Protein AF-A0A9D2S4L8-F1 (afdb_monomer)

pLDDT: mean 84.95, std 12.61, range [41.34, 97.81]

Foldseek 3Di:
DPPVVVVVVVVVVVVVVVVVVVVVVVVVVVVVVVVCVVVVVVVVVVVVVVVLVVVCVVPPCPVVVVVVVVVVVVVVVVVVVVCVVVLVVVVVVCVVVVHDDQPPFPKDKWFFPDADPLGKTKTQAQDFDDWQFWKAAPVQFTQATFRGADPDPRITIGDGWADDVHWFWKDWPNWIFTWHDDPNFIKTWPTAPPPVGAFQTFMAGPSRGTQATFNGDWDQDPVSGITMTTGDPGGDHDRIMITGDD

Organism: NCBI:txid2838605

Solvent-accessible surface area (backbone atoms only — not comparable to full-atom values): 13227 Å² total; per-residue (Å²): 134,73,70,70,60,57,66,54,56,58,56,54,54,55,53,52,53,52,51,50,50,52,51,50,52,53,51,51,50,52,50,52,54,56,69,44,45,63,58,52,50,49,51,50,53,50,49,54,50,50,51,46,53,51,44,28,72,76,37,81,59,48,51,62,54,50,52,52,52,50,53,50,53,50,52,50,51,51,52,51,59,65,46,48,57,58,50,53,49,52,52,50,51,27,61,74,71,71,44,80,78,76,83,79,74,47,69,37,82,22,42,53,75,45,75,48,95,90,61,31,36,31,28,44,31,99,63,90,69,58,64,66,41,58,32,23,14,85,88,57,24,34,35,26,25,27,69,36,78,34,99,49,93,56,27,28,28,32,25,37,56,23,63,71,81,37,76,38,60,26,38,41,91,90,40,60,27,30,32,35,51,55,94,95,38,46,26,43,29,68,23,61,62,88,69,81,58,50,51,66,39,57,28,20,35,82,90,62,44,41,44,24,22,28,63,41,51,60,40,70,43,96,82,60,72,30,17,31,28,49,47,35,83,52,44,71,69,59,71,38,31,30,32,71,50,133

Mean predicted aligned error: 13.01 Å

Nearest PDB structures (foldseek):
  5il9-assembly1_A  TM=3.075E-01  e=1.429E-01  Arabidopsis thaliana
  2rfk-assembly1_C  TM=7.736E-01  e=8.676E+00  Pyrococcus furiosus
  2v3m-assembly1_A  TM=6.108E-01  e=8.676E+00  Saccharomyces cerevisiae

Sequence (246 aa):
MRESLVLWRGRRRRRRRLAAGLAGVLLAGLLALRWLGPLRAAAGALGAKADRALADALRPGYTARLDALQDELFALRRTLASQAGLAAENTALRSLLGSEPRPAGRWQPAAVAARALDGRLTLAAPQDLPVGAAVLDAEGRWFGAVAGPGPAGHTIVADPAGQGAGAVPALAGGQNGVLVWHGGRLWLAGLPRHNNLAAGTLVTTADGLWAGTLAEAPMPDETGLNERAPLTDTAAPGTFCFVPAG

Secondary structure (DSSP, 8-state):
--SHHHHHHHHHHHHHHHHHHHHHHHHHHHHHHHHHHHHHHHHHHHHHHHHHHHHHHHSTTHHHHHHHHHHHHHHHHHHHHHHHHHHHHHHHHHHHTTPPPP----EEEEEEEEE-TTS-EEEE-SS-PPTT-EEE-TTSBEEEEEEEE-SSTTEEEEEETTTTS--EEEEETTEEEEEEEETTEEEEEEEPTT--PPTT-EEEETT--EEEEESS--EE-TTSSSEEEEEES-----SEEEEE--

Structure (mmCIF, N/CA/C/O backbone):
data_AF-A0A9D2S4L8-F1
#
_entry.id   AF-A0A9D2S4L8-F1
#
loop_
_atom_site.group_PDB
_atom_site.id
_atom_site.type_symbol
_atom_site.label_atom_id
_atom_site.label_alt_id
_atom_site.label_comp_id
_atom_site.label_asym_id
_atom_site.label_entity_id
_atom_site.label_seq_id
_atom_site.pdbx_PDB_ins_code
_atom_site.Cartn_x
_atom_site.Cartn_y
_atom_site.Cartn_z
_atom_site.occupancy
_atom_site.B_iso_or_equiv
_atom_site.auth_seq_id
_atom_site.auth_comp_id
_atom_site.auth_asym_id
_atom_site.auth_atom_id
_atom_site.pdbx_PDB_model_num
ATOM 1 N N . MET A 1 1 ? -38.348 -39.530 75.036 1.00 47.66 1 MET A N 1
ATOM 2 C CA . M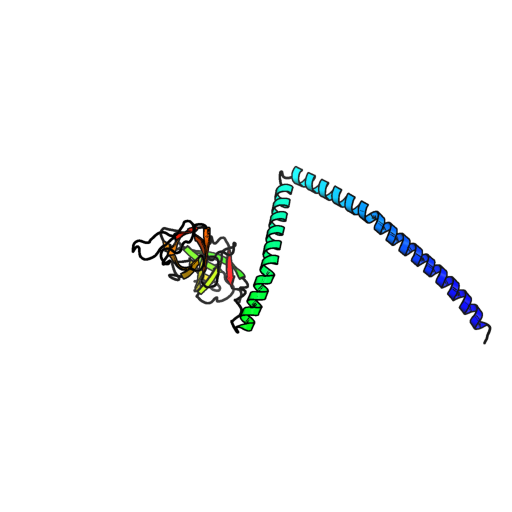ET A 1 1 ? -37.448 -39.011 73.969 1.00 47.66 1 MET A CA 1
ATOM 3 C C . MET A 1 1 ? -37.193 -39.978 72.793 1.00 47.66 1 MET A C 1
ATOM 5 O O . MET A 1 1 ? -36.423 -39.631 71.908 1.00 47.66 1 MET A O 1
ATOM 9 N N . ARG A 1 2 ? -37.816 -41.174 72.736 1.00 45.81 2 ARG A N 1
ATOM 10 C CA . ARG A 1 2 ? -37.612 -42.162 71.649 1.00 45.81 2 ARG A CA 1
ATOM 11 C C . ARG A 1 2 ? -38.711 -42.169 70.570 1.00 45.81 2 ARG A C 1
ATOM 13 O O . ARG A 1 2 ? -38.445 -42.603 69.454 1.00 45.81 2 ARG A O 1
ATOM 20 N N . GLU A 1 3 ? -39.895 -41.622 70.845 1.00 44.41 3 GLU A N 1
ATOM 21 C CA . GLU A 1 3 ? -41.021 -41.598 69.889 1.00 44.41 3 GLU A CA 1
ATOM 22 C C . GLU A 1 3 ? -40.926 -40.478 68.836 1.00 44.41 3 GLU A C 1
ATOM 24 O O . GLU A 1 3 ? -41.404 -40.630 67.712 1.00 44.41 3 GLU A O 1
ATOM 29 N N . SER A 1 4 ? -40.205 -39.389 69.124 1.00 45.59 4 SER A N 1
ATOM 30 C CA . SER A 1 4 ? -40.003 -38.274 68.183 1.00 45.59 4 SER A CA 1
ATOM 31 C C . SER A 1 4 ? -39.069 -38.606 67.004 1.00 45.59 4 SER A C 1
ATOM 33 O O . SER A 1 4 ? -39.109 -37.937 65.971 1.00 45.59 4 SER A O 1
ATOM 35 N N . LEU A 1 5 ? -38.263 -39.672 67.102 1.00 49.34 5 LEU A N 1
ATOM 36 C CA . LEU A 1 5 ? -37.329 -40.107 66.050 1.00 49.34 5 LEU A CA 1
ATOM 37 C C . LEU A 1 5 ? -37.984 -40.980 64.963 1.00 49.34 5 LEU A C 1
ATOM 39 O O . LEU A 1 5 ? -37.461 -41.073 63.847 1.00 49.34 5 LEU A O 1
ATOM 43 N N . VAL A 1 6 ? -39.138 -41.592 65.249 1.00 49.62 6 VAL A N 1
ATOM 44 C CA . VAL A 1 6 ? -39.839 -42.490 64.311 1.00 49.62 6 VAL A CA 1
ATOM 45 C C . VAL A 1 6 ? -40.634 -41.689 63.270 1.00 49.62 6 VAL A C 1
ATOM 47 O O . VAL A 1 6 ? -40.566 -41.986 62.074 1.00 49.62 6 VAL A O 1
ATOM 50 N N . LEU A 1 7 ? -41.269 -40.585 63.681 1.00 46.16 7 LEU A N 1
ATOM 51 C CA . LEU A 1 7 ? -41.991 -39.672 62.781 1.00 46.16 7 LEU A CA 1
ATOM 52 C C . LEU A 1 7 ? -41.058 -38.934 61.799 1.00 46.16 7 LEU A C 1
ATOM 54 O O . L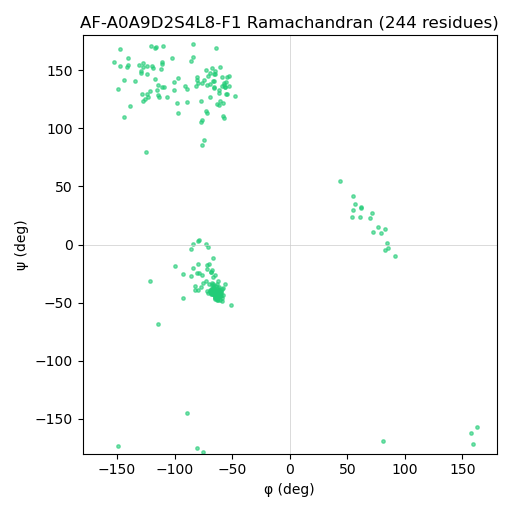EU A 1 7 ? -41.445 -38.625 60.667 1.00 46.16 7 LEU A O 1
ATOM 58 N N . TRP A 1 8 ? -39.796 -38.711 62.182 1.00 41.34 8 TRP A N 1
ATOM 59 C CA . TRP A 1 8 ? -38.808 -38.029 61.339 1.00 41.34 8 TRP A CA 1
ATOM 60 C C . TRP A 1 8 ? -38.279 -38.914 60.192 1.00 41.34 8 TRP A C 1
ATOM 62 O O . TRP A 1 8 ? -38.033 -38.433 59.079 1.00 41.34 8 TRP A O 1
ATOM 72 N N . ARG A 1 9 ? -38.168 -40.235 60.410 1.00 47.59 9 ARG A N 1
ATOM 73 C CA . ARG A 1 9 ? -37.671 -41.196 59.402 1.00 47.59 9 ARG A CA 1
ATOM 74 C C . ARG A 1 9 ? -38.677 -41.464 58.271 1.00 47.59 9 ARG A C 1
ATOM 76 O O . ARG A 1 9 ? -38.256 -41.639 57.124 1.00 47.59 9 ARG A O 1
ATOM 83 N N . GLY A 1 10 ? -39.985 -41.410 58.547 1.00 48.28 10 GLY A N 1
ATOM 84 C CA . GLY A 1 10 ? -41.045 -41.579 57.537 1.00 48.28 10 GLY A CA 1
ATOM 85 C C . GLY A 1 10 ? -41.119 -40.431 56.517 1.00 48.28 10 GLY A C 1
ATOM 86 O O . GLY A 1 10 ? -41.212 -40.667 55.308 1.00 48.28 10 GLY A O 1
ATOM 87 N N . ARG A 1 11 ? -40.975 -39.177 56.976 1.00 51.44 11 ARG A N 1
ATOM 88 C CA . ARG A 1 11 ? -40.978 -37.976 56.110 1.00 51.44 11 ARG A CA 1
ATOM 89 C C . ARG A 1 11 ? -39.761 -37.909 55.176 1.00 51.44 11 ARG A C 1
ATOM 91 O O . ARG A 1 11 ? -39.890 -37.471 54.032 1.00 51.44 11 ARG A O 1
ATOM 98 N N . ARG A 1 12 ? -38.594 -38.400 55.616 1.00 52.00 12 ARG A N 1
ATOM 99 C CA . ARG A 1 12 ? -37.343 -38.417 54.828 1.00 52.00 12 ARG A CA 1
ATOM 100 C C . ARG A 1 12 ? -37.410 -39.362 53.619 1.00 52.00 12 ARG A C 1
ATOM 102 O O . ARG A 1 12 ? -36.904 -39.020 52.553 1.00 52.00 12 ARG A O 1
ATOM 109 N N . ARG A 1 13 ? -38.067 -40.525 53.751 1.00 53.81 13 ARG A N 1
ATOM 110 C CA . ARG A 1 13 ? -38.239 -41.492 52.646 1.00 53.81 13 ARG A CA 1
ATOM 111 C C . ARG A 1 13 ? -39.230 -41.008 51.582 1.00 53.81 13 ARG A C 1
ATOM 113 O O . ARG A 1 13 ? -38.942 -41.157 50.398 1.00 53.81 13 ARG A O 1
ATOM 120 N N . ARG A 1 14 ? -40.346 -40.373 51.974 1.00 56.91 14 ARG A N 1
ATOM 121 C CA . ARG A 1 14 ? -41.299 -39.768 51.017 1.00 56.91 14 ARG A CA 1
ATOM 122 C C . ARG A 1 14 ? -40.680 -38.608 50.230 1.00 56.91 14 ARG A C 1
ATOM 124 O O . ARG A 1 14 ? -40.818 -38.578 49.013 1.00 56.91 14 ARG A O 1
ATOM 131 N N . ARG A 1 15 ? -39.924 -37.714 50.886 1.00 60.16 15 ARG A N 1
ATOM 132 C CA . ARG A 1 15 ? -39.214 -36.612 50.202 1.00 60.16 15 ARG A CA 1
ATOM 133 C C . ARG A 1 15 ? -38.166 -37.105 49.195 1.00 60.16 15 ARG A C 1
ATOM 135 O O . ARG A 1 15 ? -38.078 -36.547 48.110 1.00 60.16 15 ARG A O 1
ATOM 142 N N . ARG A 1 16 ? -37.425 -38.179 49.504 1.00 62.38 16 ARG A N 1
ATOM 143 C CA . ARG A 1 16 ? -36.462 -38.787 48.562 1.00 62.38 16 ARG A CA 1
ATOM 144 C C . ARG A 1 16 ? -37.134 -39.405 47.331 1.00 62.38 16 ARG A C 1
ATOM 146 O O . ARG A 1 16 ? -36.594 -39.281 46.241 1.00 62.38 16 ARG A O 1
ATOM 153 N N . ARG A 1 17 ? -38.312 -40.026 47.482 1.00 66.06 17 ARG A N 1
ATOM 154 C CA . ARG A 1 17 ? -39.075 -40.582 46.347 1.00 66.06 17 ARG A CA 1
ATOM 155 C C . ARG A 1 17 ? -39.653 -39.493 45.436 1.00 66.06 17 ARG A C 1
ATOM 157 O O . ARG A 1 17 ? -39.591 -39.642 44.224 1.00 66.06 17 ARG A O 1
ATOM 164 N N . LEU A 1 18 ? -40.141 -38.387 46.002 1.00 70.44 18 LEU A N 1
ATOM 165 C CA . LEU A 1 18 ? -40.615 -37.235 45.221 1.00 70.44 18 LEU A CA 1
ATOM 166 C C . LEU A 1 18 ? -39.468 -36.510 44.498 1.00 70.44 18 LEU A C 1
ATOM 168 O O . LEU A 1 18 ? -39.612 -36.163 43.332 1.00 70.44 18 LEU A O 1
ATOM 172 N N . ALA A 1 19 ? -38.312 -36.347 45.152 1.00 71.81 19 ALA A N 1
ATOM 173 C CA . ALA A 1 19 ? -37.118 -35.777 44.525 1.00 71.81 19 ALA A CA 1
ATOM 174 C C . ALA A 1 19 ? -36.570 -36.667 43.393 1.00 71.81 19 ALA A C 1
ATOM 176 O O . ALA A 1 19 ? -36.194 -36.152 42.347 1.00 71.81 19 ALA A O 1
ATOM 177 N N . ALA A 1 20 ? -36.579 -37.994 43.568 1.00 74.38 20 ALA A N 1
ATOM 178 C CA . ALA A 1 20 ? -36.201 -38.936 42.515 1.00 74.38 20 ALA A CA 1
ATOM 179 C C . ALA A 1 20 ? -37.188 -38.918 41.332 1.00 74.38 20 ALA A C 1
ATOM 181 O O . ALA A 1 20 ? -36.759 -38.986 40.185 1.00 74.38 20 ALA A O 1
ATOM 182 N N . GLY A 1 21 ? -38.492 -38.766 41.598 1.00 77.44 21 GLY A N 1
ATOM 183 C CA . GLY A 1 21 ? -39.507 -38.590 40.555 1.00 77.44 21 GLY A CA 1
ATOM 184 C C . GLY A 1 21 ? -39.305 -37.305 39.749 1.00 77.44 21 GLY A C 1
ATOM 185 O O . GLY A 1 21 ? -39.273 -37.351 38.524 1.00 77.44 21 GLY A O 1
ATOM 186 N N . LEU A 1 22 ? -39.078 -36.173 40.424 1.00 80.25 22 LEU A N 1
ATOM 187 C CA . LEU A 1 22 ? -38.766 -34.893 39.774 1.00 80.25 22 LEU A CA 1
ATOM 188 C C . LEU A 1 22 ? -37.464 -34.946 38.964 1.00 80.25 22 LEU A C 1
ATOM 190 O O . LEU A 1 22 ? -37.425 -34.443 37.844 1.00 80.25 22 LEU A O 1
ATOM 194 N N . ALA A 1 23 ? -36.419 -35.590 39.493 1.00 80.50 23 ALA A N 1
ATOM 195 C CA . ALA A 1 23 ? -35.162 -35.786 38.774 1.00 80.50 23 ALA A CA 1
ATOM 196 C C . ALA A 1 23 ? -35.346 -36.661 37.522 1.00 80.50 23 ALA A C 1
ATOM 198 O O . ALA A 1 23 ? -34.791 -36.344 36.473 1.00 80.50 23 ALA A O 1
ATOM 199 N N . GLY A 1 24 ? -36.164 -37.716 37.603 1.00 82.12 24 GLY A N 1
ATOM 200 C CA . GLY A 1 24 ? -36.505 -38.559 36.454 1.00 82.12 24 GLY A CA 1
ATOM 201 C C . GLY A 1 24 ? -37.270 -37.803 35.364 1.00 82.12 24 GLY A C 1
ATOM 202 O O . GLY A 1 24 ? -36.948 -37.941 34.188 1.00 82.12 24 GLY A O 1
ATOM 203 N N . VAL A 1 25 ? -38.226 -36.949 35.745 1.00 83.19 25 VAL A N 1
ATOM 204 C CA . VAL A 1 25 ? -38.982 -36.100 34.805 1.00 83.19 25 VAL A CA 1
ATOM 205 C C . VAL A 1 25 ? -38.081 -35.054 34.144 1.00 83.19 25 VAL A C 1
ATOM 207 O O . VAL A 1 25 ? -38.153 -34.867 32.932 1.00 83.19 25 VAL A O 1
ATOM 210 N N . LEU A 1 26 ? -37.189 -34.413 34.904 1.00 82.06 26 LEU A N 1
ATOM 211 C CA . LEU A 1 26 ? -36.198 -33.475 34.364 1.00 82.06 26 LEU A CA 1
ATOM 212 C C . LEU A 1 26 ? -35.232 -34.155 33.383 1.00 82.06 26 LEU A C 1
ATOM 214 O O . LEU A 1 26 ? -34.954 -33.605 32.319 1.00 82.06 26 LEU A O 1
ATOM 218 N N . LEU A 1 27 ? -34.754 -35.360 33.708 1.00 85.25 27 LEU A N 1
ATOM 219 C CA . LEU A 1 27 ? -33.865 -36.133 32.839 1.00 85.25 27 LEU A CA 1
ATOM 220 C C . LEU A 1 27 ? -34.575 -36.565 31.545 1.00 85.25 27 LEU A C 1
ATOM 222 O O . LEU A 1 27 ? -34.009 -36.441 30.460 1.00 85.25 27 LEU A O 1
ATOM 226 N N . ALA A 1 28 ? -35.828 -37.016 31.648 1.00 82.62 28 ALA A N 1
ATOM 227 C CA . ALA A 1 28 ? -36.657 -37.361 30.495 1.00 82.62 28 ALA A CA 1
ATOM 228 C C . ALA A 1 28 ? -36.953 -36.133 29.615 1.00 82.62 28 ALA A C 1
ATOM 230 O O . ALA A 1 28 ? -36.870 -36.224 28.392 1.00 82.62 28 ALA A O 1
ATOM 231 N N . GLY A 1 29 ? -37.215 -34.971 30.223 1.00 81.19 29 GLY A N 1
ATOM 232 C CA . GLY A 1 29 ? -37.391 -33.702 29.513 1.00 81.19 29 GLY A CA 1
ATOM 233 C C . GLY A 1 29 ? -36.125 -33.240 28.781 1.00 81.19 29 GLY A C 1
ATOM 234 O O . GLY A 1 29 ? -36.199 -32.829 27.625 1.00 81.19 29 GLY A O 1
ATOM 235 N N . LEU A 1 30 ? -34.951 -33.372 29.406 1.00 79.12 30 LEU A N 1
ATOM 236 C CA . LEU A 1 30 ? -33.651 -33.082 28.783 1.00 79.12 30 LEU A CA 1
ATOM 237 C C . LEU A 1 30 ? -33.346 -34.016 27.607 1.00 79.12 30 LEU A C 1
ATOM 239 O O . LEU A 1 30 ? -32.856 -33.565 26.570 1.00 79.12 30 LEU A O 1
ATOM 243 N N . LEU A 1 31 ? -33.665 -35.306 27.741 1.00 78.88 31 LEU A N 1
ATOM 244 C CA . LEU A 1 31 ? -33.539 -36.267 26.647 1.00 78.88 31 LEU A CA 1
ATOM 245 C C . LEU A 1 31 ? -34.502 -35.916 25.508 1.00 78.88 31 LEU A C 1
ATOM 247 O O . LEU A 1 31 ? -34.066 -35.844 24.365 1.00 78.88 31 LEU A O 1
ATOM 251 N N . ALA A 1 32 ? -35.767 -35.604 25.793 1.00 76.19 32 ALA A N 1
ATOM 252 C CA . ALA A 1 32 ? -36.726 -35.176 24.774 1.00 76.19 32 ALA A CA 1
ATOM 253 C C . ALA A 1 32 ? -36.257 -33.916 24.017 1.00 76.19 32 ALA A C 1
ATOM 255 O O . ALA A 1 32 ? -36.295 -33.890 22.786 1.00 76.19 32 ALA A O 1
ATOM 256 N N . LEU A 1 33 ? -35.719 -32.910 24.721 1.00 74.25 33 LEU A N 1
ATOM 257 C CA . LEU A 1 33 ? -35.119 -31.721 24.096 1.00 74.25 33 LEU A CA 1
ATOM 258 C C . LEU A 1 33 ? -33.916 -32.066 23.201 1.00 74.25 33 LEU A C 1
ATOM 260 O O . LEU A 1 33 ? -33.745 -31.452 22.148 1.00 74.25 33 LEU A O 1
ATOM 264 N N . ARG A 1 34 ? -33.104 -33.060 23.585 1.00 75.06 34 ARG A N 1
ATOM 265 C CA . ARG A 1 34 ? -31.986 -33.566 22.772 1.00 75.06 34 ARG A CA 1
ATOM 266 C C . ARG A 1 34 ? -32.480 -34.199 21.467 1.00 75.06 34 ARG A C 1
ATOM 268 O O . ARG A 1 34 ? -31.913 -33.915 20.415 1.00 75.06 34 ARG A O 1
ATOM 275 N N . TRP A 1 35 ? -33.537 -35.011 21.523 1.00 73.44 35 TRP A N 1
ATOM 276 C CA . TRP A 1 35 ? -34.133 -35.667 20.348 1.00 73.44 35 TRP A CA 1
ATOM 277 C C . TRP A 1 35 ? -34.830 -34.682 19.395 1.00 73.44 35 TRP A C 1
ATOM 279 O O . TRP A 1 35 ? -34.911 -34.939 18.197 1.00 73.44 35 TRP A O 1
ATOM 289 N N . LEU A 1 36 ? -35.259 -33.519 19.895 1.00 74.94 36 LEU A N 1
ATOM 290 C CA . LEU A 1 36 ? -35.789 -32.412 19.088 1.00 74.94 36 LEU A CA 1
ATOM 291 C C . LEU A 1 36 ? -34.698 -31.561 18.410 1.00 74.94 36 LEU A C 1
ATOM 293 O O . LEU A 1 36 ? -34.998 -30.829 17.468 1.00 74.94 36 LEU A O 1
ATOM 297 N N . GLY A 1 37 ? -33.439 -31.652 18.849 1.00 73.88 37 GLY A N 1
ATOM 298 C CA . GLY A 1 37 ? -32.290 -30.960 18.250 1.00 73.88 37 GLY A CA 1
ATOM 299 C C . GLY A 1 37 ? -32.142 -31.144 16.729 1.00 73.88 37 GLY A C 1
ATOM 300 O O . GLY A 1 37 ? -32.083 -30.135 16.024 1.00 73.88 37 GLY A O 1
ATOM 301 N N . PRO A 1 38 ? -32.133 -32.380 16.188 1.00 76.25 38 PRO A N 1
ATOM 302 C CA . PRO A 1 38 ? -32.034 -32.604 14.743 1.00 76.25 38 PRO A CA 1
ATOM 303 C C . PRO A 1 38 ? -33.235 -32.051 13.964 1.00 76.25 38 PRO A C 1
ATOM 305 O O . PRO A 1 38 ? -33.051 -31.501 12.884 1.00 76.25 38 PRO A O 1
ATOM 308 N N . LEU A 1 39 ? -34.451 -32.118 14.520 1.00 72.81 39 LEU A N 1
ATOM 309 C CA . LEU A 1 39 ? -35.648 -31.542 13.893 1.00 72.81 39 LEU A CA 1
ATOM 310 C C . LEU A 1 39 ? -35.599 -30.010 13.868 1.00 72.81 39 LEU A C 1
ATOM 312 O O . LEU A 1 39 ? -35.947 -29.401 12.860 1.00 72.81 39 LEU A O 1
ATOM 316 N N . ARG A 1 40 ? -35.108 -29.377 14.940 1.00 70.62 40 ARG A N 1
ATOM 317 C CA . ARG A 1 40 ? -34.875 -27.924 14.976 1.00 70.62 40 ARG A CA 1
ATOM 318 C C . ARG A 1 40 ? -33.790 -27.496 13.991 1.00 70.62 40 ARG A C 1
ATOM 320 O O . ARG A 1 40 ? -33.949 -26.470 13.339 1.00 70.62 40 ARG A O 1
ATOM 327 N N . ALA A 1 41 ? -32.722 -28.281 13.851 1.00 74.19 41 ALA A N 1
ATOM 328 C CA . ALA A 1 41 ? -31.671 -28.023 12.870 1.00 74.19 41 ALA A CA 1
ATOM 329 C C . ALA A 1 41 ? -32.188 -28.175 11.430 1.00 74.19 41 ALA A C 1
ATOM 331 O O . ALA A 1 41 ? -31.916 -27.321 10.591 1.00 74.19 41 ALA A O 1
ATOM 332 N N . ALA A 1 42 ? -32.989 -29.208 11.154 1.00 74.50 42 ALA A N 1
ATOM 333 C CA . ALA A 1 42 ? -33.619 -29.411 9.852 1.00 74.50 42 ALA A CA 1
ATOM 334 C C . ALA A 1 42 ? -34.621 -28.294 9.513 1.00 74.50 42 ALA A C 1
ATOM 336 O O . ALA A 1 42 ? -34.597 -27.770 8.403 1.00 74.50 42 ALA A O 1
ATOM 337 N N . ALA A 1 43 ? -35.449 -27.874 10.474 1.00 70.69 43 ALA A N 1
ATOM 338 C CA . ALA A 1 43 ? -36.359 -26.741 10.311 1.00 70.69 43 ALA A CA 1
ATOM 339 C C . ALA A 1 43 ? -35.597 -25.427 10.075 1.00 70.69 43 ALA A C 1
ATOM 341 O O . ALA A 1 43 ? -35.968 -24.656 9.195 1.00 70.69 43 ALA A O 1
ATOM 342 N N . GLY A 1 44 ? -34.493 -25.200 10.795 1.00 75.12 44 GLY A N 1
ATOM 343 C CA . GLY A 1 44 ? -33.604 -24.061 10.559 1.00 75.12 44 GLY A CA 1
ATOM 344 C C . GLY A 1 44 ? -32.945 -24.100 9.178 1.00 75.12 44 GLY A C 1
ATOM 345 O O . GLY A 1 44 ? -32.870 -23.078 8.505 1.00 75.12 44 GLY A O 1
ATOM 346 N N . ALA A 1 45 ? -32.533 -25.280 8.710 1.00 77.06 45 ALA A N 1
ATOM 347 C CA . ALA A 1 45 ? -31.971 -25.458 7.373 1.00 77.06 45 ALA A CA 1
ATOM 348 C C . ALA A 1 45 ? -33.011 -25.219 6.266 1.00 77.06 45 ALA A C 1
ATOM 350 O O . ALA A 1 45 ? -32.683 -24.640 5.233 1.00 77.06 45 ALA A O 1
ATOM 351 N N . LEU A 1 46 ? -34.263 -25.636 6.477 1.00 73.06 46 LEU A N 1
ATOM 352 C CA . LEU A 1 46 ? -35.376 -25.351 5.567 1.00 73.06 46 LEU A CA 1
ATOM 353 C C . LEU A 1 46 ? -35.738 -23.862 5.564 1.00 73.06 46 LEU A C 1
ATOM 355 O O . LEU A 1 46 ? -35.905 -23.295 4.489 1.00 73.06 46 LEU A O 1
ATOM 359 N N . GLY A 1 47 ? -35.777 -23.220 6.734 1.00 75.06 47 GLY A N 1
ATOM 360 C CA . GLY A 1 47 ? -35.973 -21.774 6.857 1.00 75.06 47 GLY A CA 1
ATOM 361 C C . GLY A 1 47 ? -34.884 -20.986 6.131 1.00 75.06 47 GLY A C 1
ATOM 362 O O . GLY A 1 47 ? -35.191 -20.129 5.314 1.00 75.06 47 GLY A O 1
ATOM 363 N N . ALA A 1 48 ? -33.617 -21.362 6.310 1.00 75.88 48 ALA A N 1
ATOM 364 C CA . ALA A 1 48 ? -32.499 -20.736 5.606 1.00 75.88 48 ALA A CA 1
ATOM 365 C C . ALA A 1 48 ? -32.563 -20.933 4.080 1.00 75.88 48 ALA A C 1
ATOM 367 O O . ALA A 1 48 ? -32.146 -20.060 3.323 1.00 75.88 48 ALA A O 1
ATOM 368 N N . LYS A 1 49 ? -33.072 -22.076 3.601 1.00 76.88 49 LYS A N 1
ATOM 369 C CA . LYS A 1 49 ? -33.307 -22.299 2.164 1.00 76.88 49 LYS A CA 1
ATOM 370 C C . LYS A 1 49 ? -34.449 -21.431 1.634 1.00 76.88 49 LYS A C 1
ATOM 372 O O . LYS A 1 49 ? -34.320 -20.893 0.540 1.00 76.88 49 LYS A O 1
ATOM 377 N N . ALA A 1 50 ? -35.530 -21.292 2.399 1.00 74.62 50 ALA A N 1
ATOM 378 C CA . ALA A 1 50 ? -36.659 -20.440 2.041 1.00 74.62 50 ALA A CA 1
ATOM 379 C C . ALA A 1 50 ? -36.252 -18.959 1.993 1.00 74.62 50 ALA A C 1
ATOM 381 O O . ALA A 1 50 ? -36.543 -18.293 1.005 1.00 74.62 50 ALA A O 1
ATOM 382 N N . ASP A 1 51 ? -35.501 -18.478 2.986 1.00 75.12 51 ASP A N 1
ATOM 383 C CA . ASP A 1 51 ? -34.960 -17.114 3.001 1.00 75.12 51 ASP A CA 1
ATOM 384 C C . ASP A 1 51 ? -34.032 -16.852 1.814 1.00 75.12 51 ASP A C 1
ATOM 386 O O . ASP A 1 51 ? -34.136 -15.810 1.176 1.00 75.12 51 ASP A O 1
ATOM 390 N N . ARG A 1 52 ? -33.156 -17.805 1.464 1.00 73.50 52 ARG A N 1
ATOM 391 C CA . ARG A 1 52 ? -32.294 -17.683 0.277 1.00 73.50 52 ARG A CA 1
ATOM 392 C C . ARG A 1 52 ? -33.101 -17.604 -1.017 1.00 73.50 52 ARG A C 1
ATOM 394 O O . ARG A 1 52 ? -32.845 -16.728 -1.835 1.00 73.50 52 ARG A O 1
ATOM 401 N N . ALA A 1 53 ? -34.094 -18.478 -1.181 1.00 75.69 53 ALA A N 1
ATOM 402 C CA . ALA A 1 53 ? -34.961 -18.470 -2.356 1.00 75.69 53 ALA A CA 1
ATOM 403 C C . ALA A 1 53 ? -35.770 -17.167 -2.464 1.00 75.69 53 ALA A C 1
ATOM 405 O O . ALA A 1 53 ? -35.905 -16.618 -3.554 1.00 75.69 53 ALA A O 1
ATOM 406 N N . LEU A 1 54 ? -36.266 -16.645 -1.336 1.00 76.25 54 LEU A N 1
ATOM 407 C CA . LEU A 1 54 ? -36.946 -15.351 -1.274 1.00 76.25 54 LEU A CA 1
ATOM 408 C C . LEU A 1 54 ? -35.994 -14.195 -1.596 1.00 76.25 54 LEU A C 1
ATOM 410 O O . LEU A 1 54 ? -36.359 -13.299 -2.351 1.00 76.25 54 LEU A O 1
ATOM 414 N N . ALA A 1 55 ? -34.770 -14.220 -1.074 1.00 77.19 55 ALA A N 1
ATOM 415 C CA . ALA A 1 55 ? -33.779 -13.184 -1.330 1.00 77.19 55 ALA A CA 1
ATOM 416 C C . ALA A 1 55 ? -33.356 -13.136 -2.808 1.00 77.19 55 ALA A C 1
ATOM 418 O O . ALA A 1 55 ? -33.289 -12.049 -3.380 1.00 77.19 55 ALA A O 1
ATOM 419 N N . ASP A 1 56 ? -33.152 -14.291 -3.448 1.00 79.38 56 ASP A N 1
ATOM 420 C CA . ASP A 1 56 ? -32.854 -14.358 -4.885 1.00 79.38 56 ASP A CA 1
ATOM 421 C C . ASP A 1 56 ? -34.051 -13.993 -5.762 1.00 79.38 56 ASP A C 1
ATOM 423 O O . ASP A 1 56 ? -33.873 -13.384 -6.818 1.00 79.38 56 ASP A O 1
ATOM 427 N N . ALA A 1 57 ? -35.269 -14.327 -5.324 1.00 76.75 57 ALA A N 1
ATOM 428 C CA . ALA A 1 57 ? -36.486 -13.914 -6.014 1.00 76.75 57 ALA A CA 1
ATOM 429 C C . ALA A 1 57 ? -36.683 -12.388 -5.964 1.00 76.75 57 ALA A C 1
ATOM 431 O O . ALA A 1 57 ? -37.156 -11.802 -6.935 1.00 76.75 57 ALA A O 1
ATOM 432 N N . LEU A 1 58 ?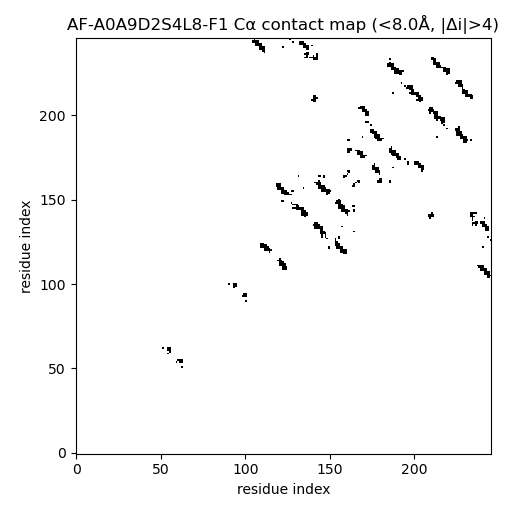 -36.309 -11.738 -4.855 1.00 83.19 58 LEU A N 1
ATOM 433 C CA . LEU A 1 58 ? -36.394 -10.281 -4.692 1.00 83.19 58 LEU A CA 1
ATOM 434 C C . LEU A 1 58 ? -35.267 -9.543 -5.422 1.00 83.19 58 LEU A C 1
ATOM 436 O O . LEU A 1 58 ? -35.483 -8.455 -5.957 1.00 83.19 58 LEU A O 1
ATOM 440 N N . ARG A 1 59 ? -34.059 -10.115 -5.437 1.00 81.31 59 ARG A N 1
ATOM 441 C CA . ARG A 1 59 ? -32.909 -9.570 -6.154 1.00 81.31 59 ARG A CA 1
ATOM 442 C C . ARG A 1 59 ? -32.064 -10.710 -6.732 1.00 81.31 59 ARG A C 1
ATOM 444 O O . ARG A 1 59 ? -31.355 -11.372 -5.973 1.00 81.31 59 ARG A O 1
ATOM 451 N N . PRO A 1 60 ? -32.057 -10.888 -8.064 1.00 81.88 60 PRO A N 1
ATOM 452 C CA . PRO A 1 60 ? -31.268 -11.932 -8.705 1.00 81.88 60 PRO A CA 1
ATOM 453 C C . PRO A 1 60 ? -29.790 -11.858 -8.301 1.00 81.88 60 PRO A C 1
ATOM 455 O O . PRO A 1 60 ? -29.171 -10.794 -8.383 1.00 81.88 60 PRO A O 1
ATOM 458 N N . GLY A 1 61 ? -29.225 -12.987 -7.865 1.00 82.75 61 GLY A N 1
ATOM 459 C CA . GLY A 1 61 ? -27.803 -13.119 -7.531 1.00 82.75 61 GLY A CA 1
ATOM 460 C C . GLY A 1 61 ? -27.394 -12.578 -6.156 1.00 82.75 61 GLY A C 1
ATOM 461 O O . GLY A 1 61 ? -26.197 -12.494 -5.873 1.00 82.75 61 GLY A O 1
ATOM 462 N N . TYR A 1 62 ? -28.347 -12.214 -5.292 1.00 83.62 62 TYR A N 1
ATOM 463 C CA . TYR A 1 62 ? -28.044 -11.757 -3.936 1.00 83.62 62 TYR A CA 1
ATOM 464 C C . TYR A 1 62 ? -27.369 -12.847 -3.096 1.00 83.62 62 TYR A C 1
ATOM 466 O O . TYR A 1 62 ? -26.368 -12.565 -2.434 1.00 83.62 62 TYR A O 1
ATOM 474 N N . THR A 1 63 ? -27.863 -14.088 -3.143 1.00 85.38 63 THR A N 1
ATOM 475 C CA . THR A 1 63 ? -27.267 -15.194 -2.376 1.00 85.38 63 THR A CA 1
ATOM 476 C C . THR A 1 63 ? -25.877 -15.538 -2.892 1.00 85.38 63 THR A C 1
ATOM 478 O O . THR A 1 63 ? -24.956 -15.660 -2.094 1.00 85.38 63 THR A O 1
ATOM 481 N N . ALA A 1 64 ? -25.684 -15.557 -4.214 1.00 87.19 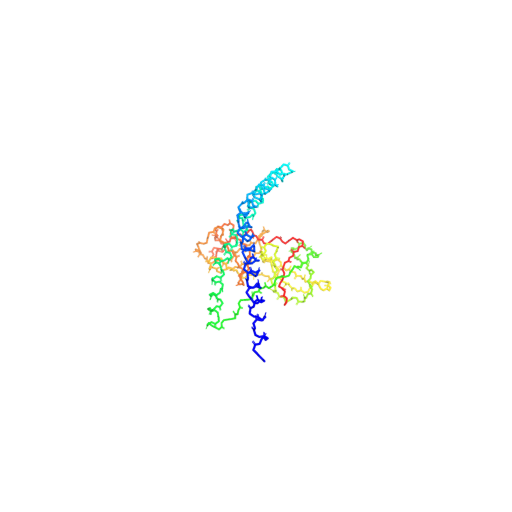64 ALA A N 1
ATOM 482 C CA . ALA A 1 64 ? -24.375 -15.773 -4.824 1.00 87.19 64 ALA A CA 1
ATOM 483 C C . ALA A 1 64 ? -23.360 -14.697 -4.403 1.00 87.19 64 ALA A C 1
ATOM 485 O O . ALA A 1 64 ? -22.202 -15.003 -4.121 1.00 87.19 64 ALA A O 1
ATOM 486 N N . ARG A 1 65 ? -23.787 -13.427 -4.315 1.00 86.62 65 ARG A N 1
ATOM 487 C CA . ARG A 1 65 ? -22.921 -12.348 -3.820 1.00 86.62 65 ARG A CA 1
ATOM 488 C C . ARG A 1 65 ? -22.615 -12.500 -2.331 1.00 86.62 65 ARG A C 1
ATOM 490 O O . ARG A 1 65 ? -21.493 -12.211 -1.923 1.00 86.62 65 ARG A O 1
ATOM 497 N N . LEU A 1 66 ? -23.594 -12.922 -1.531 1.00 89.50 66 LEU A N 1
ATOM 498 C CA . LEU A 1 66 ? -23.411 -13.154 -0.102 1.00 89.50 66 LEU A CA 1
ATOM 499 C C . LEU A 1 66 ? -22.434 -14.307 0.154 1.00 89.50 66 LEU A C 1
ATOM 501 O O . LEU A 1 66 ? -21.529 -14.146 0.968 1.00 89.50 66 LEU A O 1
ATOM 505 N N . ASP A 1 67 ? -22.582 -15.418 -0.567 1.00 91.19 67 ASP A N 1
ATOM 506 C CA . ASP A 1 67 ? -21.698 -16.580 -0.472 1.00 91.19 67 ASP A CA 1
ATOM 507 C C . ASP A 1 67 ? -20.262 -16.196 -0.879 1.00 91.19 67 ASP A C 1
ATOM 509 O O . ASP A 1 67 ? -19.324 -16.455 -0.131 1.00 91.19 67 ASP A O 1
ATOM 513 N N . ALA A 1 68 ? -20.085 -15.444 -1.975 1.00 92.38 68 ALA A N 1
ATOM 514 C CA . ALA A 1 68 ? -18.768 -14.952 -2.391 1.00 92.38 68 ALA A CA 1
ATOM 515 C C . ALA A 1 68 ? -18.092 -14.058 -1.331 1.00 92.38 68 ALA A C 1
ATOM 517 O O . ALA A 1 68 ? -16.901 -14.203 -1.062 1.00 92.38 68 ALA A O 1
ATOM 518 N N . LEU A 1 69 ? -18.844 -13.150 -0.696 1.00 93.38 69 LEU A N 1
ATOM 519 C CA . LEU A 1 69 ? -18.320 -12.313 0.391 1.00 93.38 69 LEU A CA 1
ATOM 520 C C . LEU A 1 69 ? -17.981 -13.138 1.641 1.00 93.38 69 LEU A C 1
ATOM 522 O O . LEU A 1 69 ? -17.030 -12.820 2.352 1.00 93.38 69 LEU A O 1
ATOM 526 N N . GLN A 1 70 ? -18.748 -14.191 1.933 1.00 93.94 70 GLN A N 1
ATOM 527 C CA . G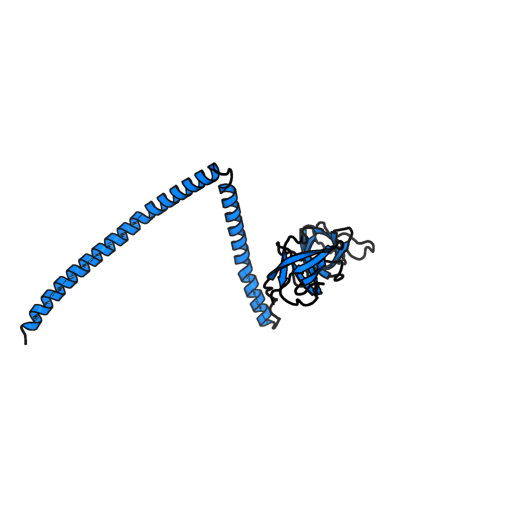LN A 1 70 ? -18.456 -15.099 3.043 1.00 93.94 70 GLN A CA 1
ATOM 528 C C . GLN A 1 70 ? -17.174 -15.897 2.794 1.00 93.94 70 GLN A C 1
ATOM 530 O O . GLN A 1 70 ? -16.345 -16.001 3.703 1.00 93.94 70 GLN A O 1
ATOM 535 N N . ASP A 1 71 ? -16.987 -16.398 1.574 1.00 94.94 71 ASP A N 1
ATOM 536 C CA . ASP A 1 71 ? -15.771 -17.096 1.159 1.00 94.94 71 ASP A CA 1
ATOM 537 C C . ASP A 1 71 ? -14.547 -16.176 1.249 1.00 94.94 71 ASP A C 1
ATOM 539 O O . ASP A 1 71 ? -13.518 -16.561 1.813 1.00 94.94 71 ASP A O 1
ATOM 543 N N . GLU A 1 72 ? -14.673 -14.931 0.786 1.00 95.19 72 GLU A N 1
ATOM 544 C CA . GLU A 1 72 ? -13.619 -13.918 0.879 1.00 95.19 72 GLU A CA 1
ATOM 545 C C . GLU A 1 72 ? -13.269 -13.588 2.339 1.00 95.19 72 GLU A C 1
ATOM 547 O O . GLU A 1 72 ? -12.100 -13.633 2.727 1.00 95.19 72 GLU A O 1
ATOM 552 N N . LEU A 1 73 ? -14.269 -13.349 3.196 1.00 94.44 73 LEU A N 1
ATOM 553 C CA . LEU A 1 73 ? -14.051 -13.112 4.628 1.00 94.44 73 LEU A CA 1
ATOM 554 C C . LEU A 1 73 ? -13.349 -14.289 5.304 1.00 94.44 73 LEU A C 1
ATOM 556 O O . LEU A 1 73 ? -12.516 -14.101 6.195 1.00 94.44 73 LEU A O 1
ATOM 560 N N . PHE A 1 74 ? -13.692 -15.510 4.911 1.00 96.12 74 PHE A N 1
ATOM 561 C CA . PHE A 1 74 ? -13.073 -16.701 5.459 1.00 96.12 74 PHE A CA 1
ATOM 562 C C . PHE A 1 74 ? -11.622 -16.861 4.993 1.00 96.12 74 PHE A C 1
ATOM 564 O O . PHE A 1 74 ? -10.750 -17.159 5.815 1.00 96.12 74 PHE A O 1
ATOM 571 N N . ALA A 1 75 ? -11.345 -16.604 3.713 1.00 95.81 75 ALA A N 1
ATOM 572 C CA . ALA A 1 75 ? -9.991 -16.580 3.173 1.00 95.81 75 ALA A CA 1
ATOM 573 C C . ALA A 1 75 ? -9.128 -15.530 3.890 1.00 95.81 75 ALA A C 1
ATOM 575 O O . ALA A 1 75 ? -8.057 -15.860 4.399 1.00 95.81 75 ALA A O 1
ATOM 576 N N . LEU A 1 76 ? -9.634 -14.303 4.044 1.00 94.88 76 LEU A N 1
ATOM 577 C CA . LEU A 1 76 ? -8.947 -13.226 4.760 1.00 94.88 76 LEU A CA 1
ATOM 578 C C . LEU A 1 76 ? -8.665 -13.592 6.221 1.00 94.88 76 LEU A C 1
ATOM 580 O O . LEU A 1 76 ? -7.547 -13.412 6.703 1.00 94.88 76 LEU A O 1
ATOM 584 N N . ARG A 1 77 ? -9.641 -14.171 6.931 1.00 94.00 77 ARG A N 1
ATOM 585 C CA . ARG A 1 77 ? -9.451 -14.628 8.319 1.00 94.00 77 ARG A CA 1
ATOM 586 C C . ARG A 1 77 ? -8.376 -15.701 8.436 1.00 94.00 77 ARG A C 1
ATOM 588 O O . ARG A 1 77 ? -7.601 -15.667 9.389 1.00 94.00 77 ARG A O 1
ATOM 595 N N . ARG A 1 78 ? -8.308 -16.637 7.484 1.00 94.25 78 ARG A N 1
ATOM 596 C CA . ARG A 1 78 ? -7.231 -17.636 7.441 1.00 94.25 78 ARG A CA 1
ATOM 597 C C . ARG A 1 78 ? -5.871 -16.979 7.236 1.00 94.25 78 ARG A C 1
ATOM 599 O O . ARG A 1 78 ? -4.937 -17.321 7.956 1.00 94.25 78 ARG A O 1
ATOM 606 N N . THR A 1 79 ? -5.770 -16.018 6.321 1.00 93.69 79 THR A N 1
ATOM 607 C CA . THR A 1 79 ? -4.525 -15.275 6.089 1.00 93.69 79 THR A CA 1
ATOM 608 C C . THR A 1 79 ? -4.084 -14.537 7.353 1.00 93.69 79 THR A C 1
ATOM 610 O O . THR A 1 79 ? -2.948 -14.716 7.791 1.00 93.69 79 THR A O 1
ATOM 613 N N . LEU A 1 80 ? -4.989 -13.811 8.018 1.00 91.31 80 LEU A N 1
ATOM 614 C CA . LEU A 1 80 ? -4.689 -13.121 9.279 1.00 91.31 80 LEU A CA 1
ATOM 615 C C . LEU A 1 80 ? -4.249 -14.092 10.382 1.00 91.31 80 LEU A C 1
ATOM 617 O O . LEU A 1 80 ? -3.279 -13.824 11.089 1.00 91.31 80 LEU A O 1
ATOM 621 N N . ALA A 1 81 ? -4.914 -15.244 10.507 1.00 90.25 81 ALA A N 1
ATOM 622 C CA . ALA A 1 81 ? -4.524 -16.270 11.470 1.00 90.25 81 ALA A CA 1
ATOM 623 C C . ALA A 1 81 ? -3.121 -16.829 11.180 1.00 90.25 81 ALA A C 1
ATOM 625 O O . ALA A 1 81 ? -2.345 -17.039 12.108 1.00 90.25 81 ALA A O 1
ATOM 626 N N . SER A 1 82 ? -2.771 -17.021 9.903 1.00 91.00 82 SER A N 1
ATOM 627 C CA . SER A 1 82 ? -1.434 -17.485 9.512 1.00 91.00 82 SER A CA 1
ATOM 628 C C . SER A 1 82 ? -0.340 -16.447 9.796 1.00 91.00 82 SER A C 1
ATOM 630 O O . SER A 1 82 ? 0.769 -16.807 10.182 1.00 91.00 82 SER A O 1
ATOM 632 N N . GLN A 1 83 ? -0.663 -15.155 9.679 1.00 91.44 83 GLN A N 1
ATOM 633 C CA . GLN A 1 83 ? 0.266 -14.056 9.946 1.00 91.44 83 GLN A CA 1
ATOM 634 C C . GLN A 1 83 ? 0.435 -13.758 11.442 1.00 91.44 83 GLN A C 1
ATOM 636 O O . GLN A 1 83 ? 1.477 -13.241 11.841 1.00 91.44 83 GLN A O 1
ATOM 641 N N . ALA A 1 84 ? -0.545 -14.106 12.284 1.00 90.00 84 ALA A N 1
ATOM 642 C CA . ALA A 1 84 ? -0.495 -13.838 13.722 1.00 90.00 84 ALA A CA 1
ATOM 643 C C . ALA A 1 84 ? 0.726 -14.477 14.411 1.00 90.00 84 ALA A C 1
ATOM 645 O O . ALA A 1 84 ? 1.336 -13.852 15.277 1.00 90.00 84 ALA A O 1
ATOM 646 N N . GLY A 1 85 ? 1.116 -15.689 13.995 1.00 89.88 85 GLY A N 1
ATOM 647 C CA . GLY A 1 85 ? 2.318 -16.357 14.505 1.00 89.88 85 GLY A CA 1
ATOM 648 C C . GLY A 1 85 ? 3.601 -15.594 14.163 1.00 89.88 85 GLY A C 1
ATOM 649 O O . GLY A 1 85 ? 4.397 -15.308 15.053 1.00 89.88 85 GLY A O 1
ATOM 650 N N . LEU A 1 86 ? 3.749 -15.182 12.899 1.00 88.62 86 LEU A N 1
ATOM 651 C CA . LEU A 1 86 ? 4.897 -14.398 12.425 1.00 88.62 86 LEU A CA 1
ATOM 652 C C . LEU A 1 86 ? 4.989 -13.033 13.121 1.00 88.62 86 LEU A C 1
ATOM 654 O O . LEU A 1 86 ? 6.081 -12.566 13.435 1.00 88.62 86 LEU A O 1
ATOM 658 N N . ALA A 1 87 ? 3.846 -12.394 13.385 1.00 88.06 87 ALA A N 1
ATOM 659 C CA . ALA A 1 87 ? 3.800 -11.135 14.118 1.00 88.06 87 ALA A CA 1
ATOM 660 C C . ALA A 1 87 ? 4.268 -11.311 15.572 1.00 88.06 87 ALA A C 1
ATOM 662 O O . ALA A 1 87 ? 5.114 -10.546 16.033 1.00 88.06 87 ALA A O 1
ATOM 663 N N . ALA A 1 88 ? 3.771 -12.340 16.270 1.00 89.81 88 ALA A N 1
ATOM 664 C CA . ALA A 1 88 ? 4.175 -12.643 17.642 1.00 89.81 88 ALA A CA 1
ATOM 665 C C . ALA A 1 88 ? 5.669 -12.991 17.743 1.00 89.81 88 ALA A C 1
ATOM 667 O O . ALA A 1 88 ? 6.358 -12.508 18.643 1.00 89.81 88 ALA A O 1
ATOM 668 N N . GLU A 1 89 ? 6.185 -13.772 16.793 1.00 91.69 89 GLU A N 1
ATOM 669 C CA . GLU A 1 89 ? 7.609 -14.087 16.700 1.00 91.69 89 GLU A CA 1
ATOM 670 C C . GLU A 1 89 ? 8.449 -12.829 16.444 1.00 91.69 89 GLU A C 1
ATOM 672 O O . GLU A 1 89 ? 9.430 -12.599 17.148 1.00 91.69 89 GLU A O 1
ATOM 677 N N . ASN A 1 90 ? 8.045 -11.956 15.512 1.00 89.56 90 ASN A N 1
ATOM 678 C CA . ASN A 1 90 ? 8.755 -10.700 15.259 1.00 89.56 90 ASN A CA 1
ATOM 679 C C . ASN A 1 90 ? 8.801 -9.810 16.511 1.00 89.56 90 ASN A C 1
ATOM 681 O O . ASN A 1 90 ? 9.843 -9.233 16.821 1.00 89.56 90 ASN A O 1
ATOM 685 N N . THR A 1 91 ? 7.700 -9.732 17.265 1.00 90.00 91 THR A N 1
ATOM 686 C CA . THR A 1 91 ? 7.664 -9.027 18.554 1.00 90.00 91 THR A CA 1
ATOM 687 C C . THR A 1 91 ? 8.638 -9.641 19.562 1.00 90.00 91 THR A C 1
ATOM 689 O O . THR A 1 91 ? 9.379 -8.902 20.210 1.00 90.00 91 THR A O 1
ATOM 692 N N . ALA A 1 92 ? 8.688 -10.972 19.669 1.00 91.44 92 ALA A N 1
ATOM 693 C CA . ALA A 1 92 ? 9.620 -11.664 20.558 1.00 91.44 92 ALA A CA 1
ATOM 694 C C . ALA A 1 92 ? 11.086 -11.416 20.162 1.00 91.44 92 ALA A C 1
ATOM 696 O O . ALA A 1 92 ? 11.909 -11.102 21.021 1.00 91.44 92 ALA A O 1
ATOM 697 N N . LEU A 1 93 ? 11.405 -11.479 18.865 1.00 93.31 93 LEU A N 1
ATOM 698 C CA . LEU A 1 93 ? 12.744 -11.200 18.340 1.00 93.31 93 LEU A CA 1
ATOM 699 C C . LEU A 1 93 ? 13.172 -9.757 18.612 1.00 93.31 93 LEU A C 1
ATOM 701 O O . LEU A 1 93 ? 14.287 -9.527 19.069 1.00 93.31 93 LEU A O 1
ATOM 705 N N . ARG A 1 94 ? 12.286 -8.779 18.399 1.00 90.88 94 ARG A N 1
ATOM 706 C CA . ARG A 1 94 ? 12.566 -7.374 18.731 1.00 90.88 94 ARG A CA 1
ATOM 707 C C . ARG A 1 94 ? 12.834 -7.188 20.218 1.00 90.88 94 ARG A C 1
ATOM 709 O O . ARG A 1 94 ? 13.805 -6.526 20.567 1.00 90.88 94 ARG A O 1
ATOM 716 N N . SER A 1 95 ? 12.026 -7.815 21.075 1.00 91.75 95 SER A N 1
ATOM 717 C CA . SER A 1 95 ? 12.242 -7.789 22.524 1.00 91.75 95 SER A CA 1
ATOM 718 C C . SER A 1 95 ? 13.593 -8.392 22.908 1.00 91.75 95 SER A C 1
ATOM 720 O O . SER A 1 95 ? 14.267 -7.849 23.778 1.00 91.75 95 SER A O 1
ATOM 722 N N . LEU A 1 96 ? 13.995 -9.494 22.270 1.00 95.25 96 LEU A N 1
ATOM 723 C CA . LEU A 1 96 ? 15.285 -10.144 22.508 1.00 95.25 96 LEU A CA 1
ATOM 724 C C . LEU A 1 96 ? 16.461 -9.272 22.051 1.00 95.25 96 LEU A C 1
ATOM 726 O O . LEU A 1 96 ? 17.477 -9.203 22.734 1.00 95.25 96 LEU A O 1
ATOM 730 N N . LEU A 1 97 ? 16.314 -8.591 20.914 1.00 95.50 97 LEU A N 1
ATOM 731 C CA . LEU A 1 97 ? 17.335 -7.716 20.333 1.00 95.50 97 LEU A CA 1
ATOM 732 C C . LEU A 1 97 ? 17.333 -6.297 20.928 1.00 95.50 97 LEU A C 1
ATOM 734 O O . LEU A 1 97 ? 18.114 -5.459 20.484 1.00 95.50 97 LEU A O 1
ATOM 738 N N . GLY A 1 98 ? 16.443 -5.995 21.882 1.00 92.00 98 GLY A N 1
ATOM 739 C CA . GLY A 1 98 ? 16.278 -4.644 22.432 1.00 92.00 98 GLY A CA 1
ATOM 740 C C . GLY A 1 98 ? 15.863 -3.603 21.386 1.00 92.00 98 GLY A C 1
ATOM 741 O O . GLY A 1 98 ? 16.132 -2.418 21.550 1.00 92.00 98 GLY A O 1
ATOM 742 N N . SER A 1 99 ? 15.248 -4.042 20.286 1.00 87.75 99 SER A N 1
ATOM 743 C CA . SER A 1 99 ? 14.760 -3.161 19.227 1.00 87.75 99 SER A CA 1
ATOM 744 C C . SER A 1 99 ? 13.417 -2.559 19.616 1.00 87.75 99 SER A C 1
ATOM 746 O O . SER A 1 99 ? 12.574 -3.240 20.205 1.00 87.75 99 SER A O 1
ATOM 748 N N . GLU A 1 100 ? 13.181 -1.308 19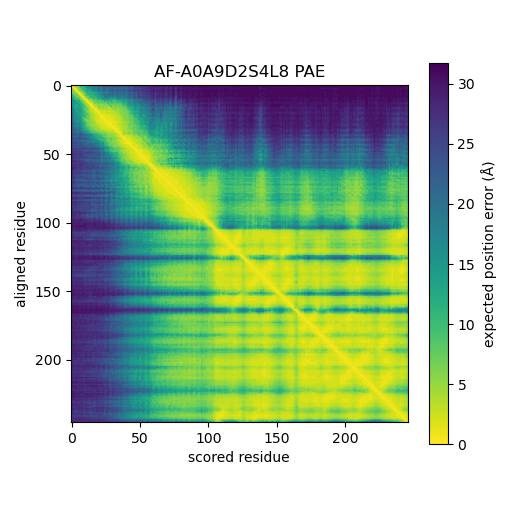.228 1.00 78.81 100 GLU A N 1
ATOM 749 C CA . GLU A 1 100 ? 11.898 -0.667 19.496 1.00 78.81 100 GLU A CA 1
ATOM 750 C C . GLU A 1 100 ? 10.728 -1.448 18.861 1.00 78.81 100 GLU A C 1
ATOM 752 O O . GLU A 1 100 ? 10.858 -2.027 17.765 1.00 78.81 100 GLU A O 1
ATOM 757 N N . PRO A 1 101 ? 9.561 -1.486 19.531 1.00 69.56 101 PRO A N 1
ATOM 758 C CA . PRO A 1 101 ? 8.345 -2.014 18.938 1.00 69.56 101 PRO A CA 1
ATOM 759 C C . PRO A 1 101 ? 8.048 -1.283 17.631 1.00 69.56 101 PRO A C 1
ATOM 761 O O . PRO A 1 101 ? 8.182 -0.064 17.543 1.00 69.56 101 PRO A O 1
ATOM 764 N N . ARG A 1 102 ? 7.605 -2.014 16.603 1.00 68.38 102 ARG A N 1
ATOM 765 C CA . ARG A 1 102 ? 7.082 -1.350 15.407 1.00 68.38 102 ARG A CA 1
ATOM 766 C C . ARG A 1 102 ? 5.868 -0.517 15.835 1.00 68.38 102 ARG A C 1
ATOM 768 O O . ARG A 1 102 ? 5.018 -1.075 16.534 1.00 68.38 102 ARG A O 1
ATOM 775 N N . PRO A 1 103 ? 5.750 0.756 15.425 1.00 60.94 103 PRO A N 1
ATOM 776 C CA . PRO A 1 103 ? 4.555 1.529 15.714 1.00 60.94 103 PRO A CA 1
ATOM 777 C C . PRO A 1 103 ? 3.346 0.800 15.124 1.00 60.94 103 PRO A C 1
ATOM 779 O O . PRO A 1 103 ? 3.192 0.678 13.908 1.00 60.94 103 PRO A O 1
ATOM 782 N N . ALA A 1 104 ? 2.501 0.256 15.999 1.00 62.06 104 ALA A N 1
ATOM 783 C CA . ALA A 1 104 ? 1.195 -0.253 15.627 1.00 62.06 104 ALA A CA 1
ATOM 784 C C . ALA A 1 104 ? 0.308 0.974 15.430 1.00 62.06 104 ALA A C 1
ATOM 786 O O . ALA A 1 104 ? -0.320 1.450 16.375 1.00 62.06 104 ALA A O 1
ATOM 787 N N . GLY A 1 105 ? 0.352 1.549 14.227 1.00 65.50 105 GLY A N 1
ATOM 788 C CA . GLY A 1 105 ? -0.410 2.748 13.907 1.00 65.50 105 GLY A CA 1
ATOM 789 C C . GLY A 1 105 ? -1.889 2.485 14.158 1.00 65.50 105 GLY A C 1
ATOM 790 O O . GLY A 1 105 ? -2.524 1.722 13.432 1.00 65.50 105 GLY A O 1
ATOM 791 N N . ARG A 1 106 ? -2.445 3.089 15.209 1.00 81.12 106 ARG A N 1
ATOM 792 C CA . ARG A 1 106 ? -3.883 3.327 15.261 1.00 81.12 106 ARG A CA 1
ATOM 793 C C . ARG A 1 106 ? -4.141 4.388 14.204 1.00 81.12 106 ARG A C 1
ATOM 795 O O . ARG A 1 106 ? -3.457 5.402 14.197 1.00 81.12 106 ARG A O 1
ATOM 802 N N . TRP A 1 107 ? -5.065 4.134 13.292 1.00 89.38 107 TRP A N 1
ATOM 803 C CA . TRP A 1 107 ? -5.396 5.069 12.222 1.00 89.38 107 TRP A CA 1
ATOM 804 C C . TRP A 1 107 ? -6.775 5.647 12.487 1.00 89.38 107 TRP A C 1
ATOM 806 O O . TRP A 1 107 ? -7.698 4.911 12.841 1.00 89.38 107 TRP A O 1
ATOM 816 N N . GLN A 1 108 ? -6.918 6.953 12.312 1.00 91.38 108 GLN A N 1
ATOM 817 C CA . GLN A 1 108 ? -8.193 7.647 12.421 1.00 91.38 108 GLN A CA 1
ATOM 818 C C . GLN A 1 108 ? -8.567 8.281 11.079 1.00 91.38 108 GLN A C 1
ATOM 820 O O . GLN A 1 108 ? -7.683 8.775 10.371 1.00 91.38 108 GLN A O 1
ATOM 825 N N . PRO A 1 109 ? -9.859 8.272 10.709 1.00 93.50 109 PRO A N 1
ATOM 826 C CA . PRO A 1 109 ? -10.308 8.938 9.500 1.00 93.50 109 PRO A CA 1
ATOM 827 C C . PRO A 1 109 ? -10.198 10.461 9.657 1.00 93.50 109 PRO A C 1
ATOM 829 O O . PRO A 1 109 ? -10.569 11.023 10.686 1.00 93.50 109 PRO A O 1
ATOM 832 N N . ALA A 1 110 ? -9.732 11.124 8.606 1.00 93.12 110 ALA A N 1
ATOM 833 C CA . ALA A 1 110 ? -9.674 12.571 8.460 1.00 93.12 110 ALA A CA 1
ATOM 834 C C . ALA A 1 110 ? -10.388 12.959 7.159 1.00 93.12 110 ALA A C 1
ATOM 836 O O . ALA A 1 110 ? -10.089 12.425 6.087 1.00 93.12 110 ALA A O 1
ATOM 837 N N . ALA A 1 111 ? -11.366 13.860 7.247 1.00 94.12 111 ALA A N 1
ATOM 838 C CA . ALA A 1 111 ? -12.139 14.281 6.080 1.00 94.12 111 ALA A CA 1
ATOM 839 C C . ALA A 1 111 ? -11.287 15.164 5.165 1.00 94.12 111 ALA A C 1
ATOM 841 O O . ALA A 1 111 ? -10.595 16.061 5.644 1.00 94.12 111 ALA A O 1
ATOM 842 N N . VAL A 1 112 ? -11.366 14.955 3.851 1.00 95.25 112 VAL A N 1
ATOM 843 C CA . VAL A 1 112 ? -10.721 15.842 2.878 1.00 95.25 112 VAL A CA 1
ATOM 844 C C . VAL A 1 112 ? -11.550 17.121 2.765 1.00 95.25 112 VAL A C 1
ATOM 846 O O . VAL A 1 112 ? -12.637 17.116 2.193 1.00 95.25 112 VAL A O 1
ATOM 849 N N . ALA A 1 113 ? -11.036 18.215 3.323 1.00 93.88 113 ALA A N 1
ATOM 850 C CA . ALA A 1 113 ? -11.688 19.520 3.335 1.00 93.88 113 ALA A CA 1
ATOM 851 C C . ALA A 1 113 ? -11.472 20.295 2.025 1.00 93.88 113 ALA A C 1
ATOM 853 O O . ALA A 1 113 ? -12.370 20.999 1.569 1.00 93.88 113 ALA A O 1
ATOM 854 N N . ALA A 1 114 ? -10.294 20.161 1.409 1.00 93.38 114 ALA A N 1
ATOM 855 C CA . ALA A 1 114 ? -9.973 20.807 0.139 1.00 93.38 114 ALA A CA 1
ATOM 856 C C . ALA A 1 114 ? -8.931 20.012 -0.657 1.00 93.38 114 ALA A C 1
ATOM 858 O O . ALA A 1 114 ? -8.154 19.235 -0.095 1.00 93.38 114 ALA A O 1
ATOM 859 N N . ARG A 1 115 ? -8.916 20.233 -1.975 1.00 94.44 115 ARG A N 1
ATOM 860 C CA . ARG A 1 115 ? -7.937 19.672 -2.913 1.00 94.44 115 ARG A CA 1
ATOM 861 C C . ARG A 1 115 ? -7.329 20.796 -3.726 1.00 94.44 115 ARG A C 1
ATOM 863 O O . ARG A 1 115 ? -8.059 21.546 -4.372 1.00 94.44 115 ARG A O 1
ATOM 870 N N . ALA A 1 116 ? -6.013 20.902 -3.689 1.00 91.81 116 ALA A N 1
ATOM 871 C CA . ALA A 1 116 ? -5.288 21.847 -4.515 1.00 91.81 116 ALA A CA 1
ATOM 872 C C . ALA A 1 116 ? -4.991 21.242 -5.898 1.00 91.81 116 ALA A C 1
ATOM 874 O O . ALA A 1 116 ? -4.986 20.022 -6.081 1.00 91.81 116 ALA A O 1
ATOM 875 N N . LEU A 1 117 ? -4.759 22.108 -6.890 1.00 88.69 117 LEU A N 1
ATOM 876 C CA . LEU A 1 117 ? -4.462 21.696 -8.270 1.00 88.69 117 LEU A CA 1
ATOM 877 C C . LEU A 1 117 ? -3.100 20.997 -8.403 1.00 88.69 117 LEU A C 1
ATOM 879 O O . LEU A 1 117 ? -2.899 20.228 -9.337 1.00 88.69 117 LEU A O 1
ATOM 883 N N . ASP A 1 118 ? -2.190 21.237 -7.458 1.00 85.81 118 ASP A N 1
ATOM 884 C CA . ASP A 1 118 ? -0.902 20.545 -7.327 1.00 85.81 118 ASP A CA 1
ATOM 885 C C . ASP A 1 118 ? -1.038 19.156 -6.666 1.00 85.81 118 ASP A C 1
ATOM 887 O O . ASP A 1 118 ? -0.047 18.478 -6.419 1.00 85.81 118 ASP A O 1
ATOM 891 N N . GLY A 1 119 ? -2.266 18.714 -6.373 1.00 88.00 119 GLY A N 1
ATOM 892 C CA . GLY A 1 119 ? -2.550 17.414 -5.776 1.00 88.00 119 GLY A CA 1
ATOM 893 C C . GLY A 1 119 ? -2.467 17.380 -4.250 1.00 88.00 119 GLY A C 1
ATOM 894 O O . GLY A 1 119 ? -2.785 16.341 -3.671 1.00 88.00 119 GLY A O 1
ATOM 895 N N . ARG A 1 120 ? -2.101 18.480 -3.576 1.00 92.62 120 ARG A N 1
ATOM 896 C CA . ARG A 1 120 ? -2.129 18.546 -2.106 1.00 92.62 120 ARG A CA 1
ATOM 897 C C . ARG A 1 120 ? -3.542 18.434 -1.556 1.00 92.62 120 ARG A C 1
ATOM 899 O O . ARG A 1 120 ? -4.513 18.908 -2.157 1.00 92.62 120 ARG A O 1
ATOM 906 N N . LEU A 1 121 ? -3.643 17.857 -0.362 1.00 93.94 121 LEU A N 1
ATOM 907 C CA . LEU A 1 121 ? -4.904 17.724 0.362 1.00 93.94 121 LEU A CA 1
ATOM 908 C C . LEU A 1 121 ? -4.882 18.555 1.635 1.00 93.94 121 LEU A C 1
ATOM 910 O O . LEU A 1 121 ? -3.914 18.521 2.390 1.00 93.94 121 LEU A O 1
ATOM 914 N N . THR A 1 122 ? -5.988 19.237 1.914 1.00 94.88 122 THR A N 1
ATOM 915 C CA . THR A 1 122 ? -6.270 19.764 3.249 1.00 94.88 122 THR A CA 1
ATOM 916 C C . THR A 1 122 ? -7.197 18.788 3.955 1.00 94.88 122 THR A C 1
ATOM 918 O O . THR A 1 122 ? -8.282 18.498 3.451 1.00 94.88 122 THR A O 1
ATOM 921 N N . LEU A 1 123 ? -6.775 18.272 5.105 1.00 94.69 123 LEU A N 1
ATOM 922 C CA . LEU A 1 123 ? -7.516 17.288 5.888 1.00 94.69 123 LEU A CA 1
ATOM 923 C C . LEU A 1 123 ? -8.021 17.922 7.183 1.00 94.69 123 LEU A C 1
ATOM 925 O O . LEU A 1 123 ? -7.262 18.607 7.864 1.00 94.69 123 LEU A O 1
ATOM 929 N N . ALA A 1 124 ? -9.279 17.672 7.539 1.00 93.00 124 ALA A N 1
ATOM 930 C CA . ALA A 1 124 ? -9.821 17.993 8.853 1.00 93.00 124 ALA A CA 1
ATOM 931 C C . ALA A 1 124 ? -9.332 16.940 9.853 1.00 93.00 124 ALA A C 1
ATOM 933 O O . ALA A 1 124 ? -9.789 15.793 9.826 1.00 93.00 124 ALA A O 1
ATOM 934 N N . ALA A 1 125 ? -8.378 17.321 10.700 1.00 82.88 125 ALA A N 1
ATOM 935 C CA . ALA A 1 125 ? -7.742 16.437 11.663 1.00 82.88 125 ALA A CA 1
ATOM 936 C C . ALA A 1 125 ? -7.888 17.030 13.074 1.00 82.88 125 ALA A C 1
ATOM 938 O O . ALA A 1 125 ? -7.552 18.193 13.286 1.00 82.88 125 ALA A O 1
ATOM 939 N N . PRO A 1 126 ? -8.361 16.249 14.059 1.00 67.06 126 PRO A N 1
ATOM 940 C CA . PRO A 1 126 ? -8.652 16.756 15.401 1.00 67.06 126 PRO A CA 1
ATOM 941 C C . PRO A 1 126 ? -7.405 17.118 16.231 1.00 67.06 126 PRO A C 1
ATOM 943 O O . PRO A 1 126 ? -7.552 17.566 17.363 1.00 67.06 126 PRO A O 1
ATOM 946 N N . GLN A 1 127 ? -6.192 16.913 15.708 1.00 70.38 127 GLN A N 1
ATOM 947 C CA . GLN A 1 127 ? -4.939 17.024 16.456 1.00 70.38 127 GLN A CA 1
ATOM 948 C C . GLN A 1 127 ? -3.785 17.523 15.566 1.00 70.38 127 GLN A C 1
ATOM 950 O O . GLN A 1 127 ? -3.783 17.272 14.357 1.00 70.38 127 GLN A O 1
ATOM 955 N N . ASP A 1 128 ? -2.792 18.175 16.177 1.00 77.69 128 ASP A N 1
ATOM 956 C CA . ASP A 1 128 ? -1.574 18.647 15.508 1.00 77.69 128 ASP A CA 1
ATOM 957 C C . ASP A 1 128 ? -0.643 17.461 15.211 1.00 77.69 128 ASP A C 1
ATOM 959 O O . ASP A 1 128 ? 0.187 17.063 16.030 1.00 77.69 128 ASP A O 1
ATOM 963 N N . LEU A 1 129 ? -0.812 16.849 14.035 1.00 87.19 129 LEU A N 1
ATOM 964 C CA . LEU A 1 129 ? 0.102 15.812 13.556 1.00 87.19 129 LEU A CA 1
ATOM 965 C C . LEU A 1 129 ? 1.488 16.404 13.265 1.00 87.19 129 LEU A C 1
ATOM 967 O O . LEU A 1 129 ? 1.576 17.483 12.672 1.00 87.19 129 LEU A O 1
ATOM 971 N N . PRO A 1 130 ? 2.575 15.682 13.591 1.00 87.94 130 PRO A N 1
ATOM 972 C CA . PRO A 1 130 ? 3.906 16.119 13.213 1.00 87.94 130 PRO A CA 1
ATOM 973 C C . PRO A 1 130 ? 4.069 16.107 11.690 1.00 87.94 130 PRO A C 1
ATOM 975 O O . PRO A 1 130 ? 3.529 15.248 10.986 1.00 87.94 130 PRO A O 1
ATOM 978 N N . VAL A 1 131 ? 4.870 17.047 11.187 1.00 89.38 131 VAL A N 1
ATOM 979 C CA . VAL A 1 131 ? 5.333 17.034 9.795 1.00 89.38 131 VAL A CA 1
ATOM 980 C C . VAL A 1 131 ? 6.047 15.709 9.522 1.00 89.38 131 VAL A C 1
ATOM 982 O O . VAL A 1 131 ? 6.827 15.234 10.346 1.00 89.38 131 VAL A O 1
ATOM 985 N N . GLY A 1 132 ? 5.758 15.099 8.377 1.00 88.69 132 GLY A N 1
ATOM 986 C CA . GLY A 1 132 ? 6.248 13.774 8.005 1.00 88.69 132 GLY A CA 1
ATOM 987 C C . GLY A 1 132 ? 5.326 12.623 8.413 1.00 88.69 132 GLY A C 1
ATOM 988 O O . GLY A 1 132 ? 5.532 11.506 7.944 1.00 88.69 132 GLY A O 1
ATOM 989 N N . ALA A 1 133 ? 4.285 12.859 9.223 1.00 90.12 133 ALA A N 1
ATOM 990 C CA . ALA A 1 133 ? 3.316 11.815 9.55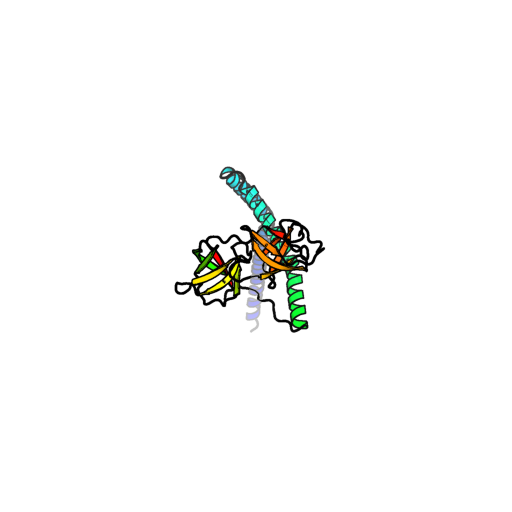0 1.00 90.12 133 ALA A CA 1
ATOM 991 C C . ALA A 1 133 ? 2.641 11.274 8.282 1.00 90.12 133 ALA A C 1
ATOM 993 O O . ALA A 1 133 ? 2.247 12.033 7.399 1.00 90.12 133 ALA A O 1
ATOM 994 N N . ALA A 1 134 ? 2.501 9.956 8.189 1.00 91.25 134 ALA A N 1
ATOM 995 C CA . ALA A 1 134 ? 1.952 9.317 7.004 1.00 91.25 134 ALA A CA 1
ATOM 996 C C . ALA A 1 134 ? 0.453 9.593 6.821 1.00 91.25 134 ALA A C 1
ATOM 998 O O . ALA A 1 134 ? -0.306 9.678 7.784 1.00 91.25 134 ALA A O 1
ATOM 999 N N . VAL A 1 135 ? 0.022 9.661 5.565 1.00 92.94 135 VAL A N 1
ATOM 1000 C CA . VAL A 1 135 ? -1.383 9.762 5.172 1.00 92.94 135 VAL A CA 1
ATOM 1001 C C . VAL A 1 135 ? -1.703 8.603 4.241 1.00 92.94 135 VAL A C 1
ATOM 1003 O O . VAL A 1 135 ? -1.006 8.394 3.246 1.00 92.94 135 VAL A O 1
ATOM 1006 N N . LEU A 1 136 ? -2.751 7.851 4.566 1.00 94.12 136 LEU A N 1
ATOM 1007 C CA . LEU A 1 136 ? -3.227 6.716 3.780 1.00 94.12 136 LEU A CA 1
ATOM 1008 C C . LEU A 1 136 ? -4.581 7.024 3.135 1.00 94.12 136 LEU A C 1
ATOM 1010 O O . LEU A 1 136 ? -5.348 7.844 3.644 1.00 94.12 136 LEU A O 1
ATOM 1014 N N . ASP A 1 137 ? -4.896 6.350 2.036 1.00 94.81 137 ASP A N 1
ATOM 1015 C CA . ASP A 1 137 ? -6.260 6.291 1.513 1.00 94.81 137 ASP A CA 1
ATOM 1016 C C . ASP A 1 137 ? -7.117 5.251 2.260 1.00 94.81 137 ASP A C 1
ATOM 1018 O O . ASP A 1 137 ? -6.699 4.670 3.266 1.00 94.81 137 ASP A O 1
ATOM 1022 N N . ALA A 1 138 ? -8.351 5.047 1.795 1.00 92.12 138 ALA A N 1
ATOM 1023 C CA . ALA A 1 138 ? -9.293 4.126 2.426 1.00 92.12 138 ALA A CA 1
ATOM 1024 C C . ALA A 1 138 ? -8.885 2.652 2.293 1.00 92.12 138 ALA A C 1
ATOM 1026 O O . ALA A 1 138 ? -9.274 1.830 3.122 1.00 92.12 138 ALA A O 1
ATOM 1027 N N . GLU A 1 139 ? -8.084 2.330 1.283 1.00 90.94 139 GLU A N 1
ATOM 1028 C CA . GLU A 1 139 ? -7.542 0.999 1.038 1.00 90.94 139 GLU A CA 1
ATOM 1029 C C . GLU A 1 139 ? -6.241 0.745 1.823 1.00 90.94 139 GLU A C 1
ATOM 1031 O O . GLU A 1 139 ? -5.714 -0.366 1.806 1.00 90.94 139 GLU A O 1
ATOM 1036 N N . GLY A 1 140 ? -5.731 1.750 2.547 1.00 91.06 140 GLY A N 1
ATOM 1037 C CA . GLY A 1 140 ? -4.495 1.661 3.324 1.00 91.06 140 GLY A CA 1
ATOM 1038 C C . GLY A 1 140 ? -3.226 1.883 2.498 1.00 91.06 140 GLY A C 1
ATOM 1039 O O . GLY A 1 140 ? -2.125 1.613 2.984 1.00 91.06 140 GLY A O 1
ATOM 1040 N N . ARG A 1 141 ? -3.355 2.385 1.265 1.00 93.88 141 ARG A N 1
ATOM 1041 C CA . ARG A 1 141 ? -2.225 2.780 0.421 1.00 93.88 141 ARG A CA 1
ATOM 1042 C C . ARG A 1 141 ? -1.726 4.147 0.853 1.00 93.88 141 ARG A C 1
ATOM 1044 O O . ARG A 1 141 ? -2.493 5.062 1.142 1.00 93.88 141 ARG A O 1
ATOM 1051 N N . TRP A 1 142 ? -0.415 4.293 0.875 1.00 93.81 142 TRP A N 1
ATOM 1052 C CA . TRP A 1 142 ? 0.274 5.507 1.257 1.00 93.81 142 TRP A CA 1
ATOM 1053 C C . TRP A 1 142 ? 0.133 6.572 0.172 1.00 93.81 142 TRP A C 1
ATOM 1055 O O . TRP A 1 142 ? 0.622 6.418 -0.946 1.00 93.81 142 TRP A O 1
ATOM 1065 N N . PHE A 1 143 ? -0.555 7.656 0.520 1.00 93.44 143 PHE A N 1
ATOM 1066 C CA . PHE A 1 143 ? -0.725 8.825 -0.335 1.00 93.44 143 PHE A CA 1
ATOM 1067 C C . PHE A 1 143 ? 0.475 9.759 -0.262 1.00 93.44 143 PHE A C 1
ATOM 1069 O O . PHE A 1 143 ? 0.876 10.332 -1.274 1.00 93.44 143 PHE A O 1
ATOM 1076 N N . GLY A 1 144 ? 1.031 9.927 0.935 1.00 92.75 144 GLY A N 1
ATOM 1077 C CA . GLY A 1 144 ? 2.022 10.953 1.188 1.00 92.75 144 GLY A CA 1
ATOM 1078 C C . GLY A 1 144 ? 2.198 11.242 2.670 1.00 92.75 144 GLY A C 1
ATOM 1079 O O . GLY A 1 144 ? 1.893 10.409 3.528 1.00 92.75 144 GLY A O 1
ATOM 1080 N N . ALA A 1 145 ? 2.690 12.436 2.975 1.00 92.31 145 ALA A N 1
ATOM 1081 C CA . ALA A 1 145 ? 2.997 12.835 4.340 1.00 92.31 145 ALA A CA 1
ATOM 1082 C C . ALA A 1 145 ? 2.414 14.207 4.679 1.00 92.31 145 ALA A C 1
ATOM 1084 O O . ALA A 1 145 ? 2.208 15.050 3.807 1.00 92.31 145 ALA A O 1
ATOM 1085 N N . VAL A 1 146 ? 2.164 14.435 5.964 1.00 92.44 146 VAL A N 1
ATOM 1086 C CA . VAL A 1 146 ? 1.764 15.737 6.493 1.00 92.44 146 VAL A CA 1
ATOM 1087 C C . VAL A 1 146 ? 2.896 16.731 6.259 1.00 92.44 146 VAL A C 1
ATOM 1089 O O . VAL A 1 146 ? 4.011 16.534 6.732 1.00 92.44 146 VAL A O 1
ATOM 1092 N N . ALA A 1 147 ? 2.606 17.802 5.531 1.00 91.12 147 ALA A N 1
ATOM 1093 C CA . ALA A 1 147 ? 3.536 18.889 5.253 1.00 91.12 147 ALA A CA 1
ATOM 1094 C C . ALA A 1 147 ? 3.531 19.948 6.366 1.00 91.12 147 ALA A C 1
ATOM 1096 O O . ALA A 1 147 ? 4.531 20.628 6.583 1.00 91.12 147 ALA A O 1
ATOM 1097 N N . GLY A 1 148 ? 2.414 20.084 7.086 1.00 90.69 148 GLY A N 1
ATOM 1098 C CA . GLY A 1 148 ? 2.267 21.053 8.166 1.00 90.69 148 GLY A CA 1
ATOM 1099 C C . GLY A 1 148 ? 0.811 21.380 8.496 1.00 90.69 148 GLY A C 1
ATOM 1100 O O . GLY A 1 148 ? -0.105 20.725 7.984 1.00 90.69 148 GLY A O 1
ATOM 1101 N N . PRO A 1 149 ? 0.583 22.391 9.351 1.00 90.62 149 PRO A N 1
ATOM 1102 C CA . PRO A 1 149 ? -0.755 22.861 9.678 1.00 90.62 149 PRO A CA 1
ATOM 1103 C C . PRO A 1 149 ? -1.434 23.482 8.452 1.00 90.62 149 PRO A C 1
ATOM 1105 O O . PRO A 1 149 ? -0.792 24.083 7.589 1.00 90.62 149 PRO A O 1
ATOM 1108 N N . GLY A 1 150 ? -2.749 23.320 8.374 1.00 86.88 150 GLY A N 1
ATOM 1109 C CA . GLY A 1 150 ? -3.574 23.903 7.328 1.00 86.88 150 GLY A CA 1
ATOM 1110 C C . GLY A 1 150 ? -3.990 25.346 7.606 1.00 86.88 150 GLY A C 1
ATOM 1111 O O . GLY A 1 150 ? -3.756 25.879 8.690 1.00 86.88 150 GLY A O 1
ATOM 1112 N N . PRO A 1 151 ? -4.617 26.001 6.613 1.00 82.12 151 PRO A N 1
ATOM 1113 C CA . PRO A 1 151 ? -4.998 27.411 6.699 1.00 82.12 151 PRO A CA 1
ATOM 1114 C C . PRO A 1 151 ? -6.147 27.677 7.686 1.00 82.12 151 PRO A C 1
ATOM 1116 O O . PRO A 1 151 ? -6.359 28.822 8.079 1.00 82.12 151 PRO A O 1
ATOM 1119 N N . ALA A 1 152 ? -6.896 26.643 8.079 1.00 79.06 152 ALA A N 1
ATOM 1120 C CA . ALA A 1 152 ? -7.966 26.718 9.068 1.00 79.06 152 ALA A CA 1
ATOM 1121 C C . ALA A 1 152 ? -7.584 25.950 10.344 1.00 79.06 152 ALA A C 1
ATOM 1123 O O . ALA A 1 152 ? -6.854 24.958 10.289 1.00 79.06 152 ALA A O 1
ATOM 1124 N N . GLY A 1 153 ? -8.114 26.377 11.494 1.00 75.31 153 GLY A N 1
ATOM 1125 C CA . GLY A 1 153 ? -7.918 25.665 12.761 1.00 75.31 153 GLY A CA 1
ATOM 1126 C C . GLY A 1 153 ? -8.382 24.206 12.668 1.00 75.31 153 GLY A C 1
ATOM 1127 O O . GLY A 1 153 ? -9.442 23.934 12.107 1.00 75.31 153 GLY A O 1
ATOM 1128 N N . HIS A 1 154 ? -7.577 23.281 13.202 1.00 86.12 154 HIS A N 1
ATOM 1129 C CA . HIS A 1 154 ? -7.798 21.823 13.142 1.00 86.12 154 HIS A CA 1
ATOM 1130 C C . HIS A 1 154 ? -7.802 21.235 11.722 1.00 86.12 154 HIS A C 1
ATOM 1132 O O . HIS A 1 154 ? -8.486 20.253 11.423 1.00 86.12 154 HIS A O 1
ATOM 1138 N N . THR A 1 155 ? -7.025 21.840 10.823 1.00 92.00 155 THR A N 1
ATOM 1139 C CA . THR A 1 155 ? -6.706 21.239 9.529 1.00 92.00 155 THR A CA 1
ATOM 1140 C C . THR A 1 155 ? -5.209 21.040 9.380 1.00 92.00 155 THR A C 1
ATOM 1142 O O . THR A 1 155 ? -4.412 21.757 9.981 1.00 92.00 155 THR A O 1
ATOM 1145 N N . ILE A 1 156 ? -4.830 20.065 8.564 1.00 93.25 156 ILE A N 1
ATOM 1146 C CA . ILE A 1 156 ? -3.445 19.787 8.179 1.00 93.25 156 ILE A CA 1
ATOM 1147 C C . ILE A 1 156 ? -3.345 19.732 6.658 1.00 93.25 156 ILE A C 1
ATOM 1149 O O . ILE A 1 156 ? -4.320 19.405 5.977 1.00 93.25 156 ILE A O 1
ATOM 1153 N N . VAL A 1 157 ? -2.170 20.041 6.121 1.00 93.56 157 VAL A N 1
ATOM 1154 C CA . VAL A 1 157 ? -1.860 19.871 4.699 1.00 93.56 157 VAL A CA 1
ATOM 1155 C C . VAL A 1 157 ? -1.048 18.600 4.528 1.00 93.56 157 VAL A C 1
ATOM 1157 O O . VAL A 1 157 ? -0.089 18.373 5.263 1.00 93.56 157 VAL A O 1
ATOM 1160 N N . ALA A 1 158 ? -1.432 17.780 3.558 1.00 93.06 158 ALA A N 1
ATOM 1161 C CA . ALA A 1 158 ? -0.715 16.581 3.161 1.00 93.06 158 ALA A CA 1
ATOM 1162 C C . ALA A 1 158 ? -0.173 16.736 1.739 1.00 93.06 158 ALA A C 1
ATOM 1164 O O . ALA A 1 158 ? -0.925 17.054 0.810 1.00 93.06 158 ALA A O 1
ATOM 1165 N N . ASP A 1 159 ? 1.120 16.467 1.587 1.00 93.06 159 ASP A N 1
ATOM 1166 C CA . ASP A 1 159 ? 1.807 16.467 0.305 1.00 93.06 159 ASP A CA 1
ATOM 1167 C C . ASP A 1 159 ? 1.739 15.079 -0.333 1.00 93.06 159 ASP A C 1
ATOM 1169 O O . ASP A 1 159 ? 2.017 14.090 0.352 1.00 93.06 159 ASP A O 1
ATOM 1173 N N . PRO A 1 160 ? 1.417 14.986 -1.635 1.00 90.56 160 PRO A N 1
ATOM 1174 C CA . PRO A 1 160 ? 1.419 13.716 -2.338 1.00 90.56 160 PRO A CA 1
ATOM 1175 C C . PRO A 1 160 ? 2.840 13.163 -2.480 1.00 90.56 160 PRO A C 1
ATOM 1177 O O . PRO A 1 160 ? 3.830 13.901 -2.570 1.00 90.56 160 PRO A O 1
ATOM 1180 N N . ALA A 1 161 ? 2.917 11.837 -2.552 1.00 88.75 161 ALA A N 1
ATOM 1181 C CA . ALA A 1 161 ? 4.133 11.077 -2.787 1.00 88.75 161 ALA A CA 1
ATOM 1182 C C . ALA A 1 161 ? 4.960 11.634 -3.960 1.00 88.75 161 ALA A C 1
ATOM 1184 O O . ALA A 1 161 ? 4.462 11.789 -5.077 1.00 88.75 161 ALA A O 1
ATOM 1185 N N . GLY A 1 162 ? 6.248 11.895 -3.714 1.00 81.81 162 GLY A N 1
ATOM 1186 C CA . GLY A 1 162 ? 7.219 12.232 -4.756 1.00 81.81 162 GLY A CA 1
ATOM 1187 C C . GLY A 1 162 ? 7.081 13.623 -5.390 1.00 81.81 162 GLY A C 1
ATOM 1188 O O . GLY A 1 162 ? 7.746 13.856 -6.399 1.00 81.81 162 GLY A O 1
ATOM 1189 N N . GLN A 1 163 ? 6.253 14.530 -4.845 1.00 78.06 163 GLN A N 1
ATOM 1190 C CA . GLN A 1 163 ? 6.143 15.926 -5.310 1.00 78.06 163 GLN A CA 1
ATOM 1191 C C . GLN A 1 163 ? 6.620 16.952 -4.269 1.00 78.06 163 GLN A C 1
ATOM 1193 O O . GLN A 1 163 ? 7.622 17.624 -4.491 1.00 78.06 163 GLN A O 1
ATOM 1198 N N . GLY A 1 164 ? 5.893 17.100 -3.151 1.00 64.12 164 GLY A N 1
ATOM 1199 C CA . GLY A 1 164 ? 6.067 18.217 -2.206 1.00 64.12 164 GLY A CA 1
ATOM 1200 C C . GLY A 1 164 ? 7.029 17.933 -1.049 1.00 64.12 164 GLY A C 1
ATOM 1201 O O . GLY A 1 164 ? 7.945 18.714 -0.806 1.00 64.12 164 GLY A O 1
ATOM 1202 N N . ALA A 1 165 ? 6.901 16.763 -0.415 1.00 55.19 165 ALA A N 1
ATOM 1203 C CA . ALA A 1 165 ? 7.799 16.305 0.653 1.00 55.19 165 ALA A CA 1
ATOM 1204 C C . ALA A 1 165 ? 9.196 15.882 0.144 1.00 55.19 165 ALA A C 1
ATOM 1206 O O . ALA A 1 165 ? 10.047 15.455 0.923 1.00 55.19 165 ALA A O 1
ATOM 1207 N N . GLY A 1 166 ? 9.430 15.991 -1.168 1.00 66.50 166 GLY A N 1
ATOM 1208 C CA . GLY A 1 166 ? 10.639 15.537 -1.835 1.00 66.50 166 GLY A CA 1
ATOM 1209 C C . GLY A 1 166 ? 10.652 14.036 -2.128 1.00 66.50 166 GLY A C 1
ATOM 1210 O O . GLY A 1 166 ? 9.646 13.330 -2.047 1.00 66.50 166 GLY A O 1
ATOM 1211 N N . ALA A 1 167 ? 11.831 13.577 -2.527 1.00 77.19 167 ALA A N 1
ATOM 1212 C CA . ALA A 1 167 ? 12.168 12.182 -2.764 1.00 77.19 167 ALA A CA 1
ATOM 1213 C C . ALA A 1 167 ? 11.938 11.335 -1.499 1.00 77.19 167 ALA A C 1
ATOM 1215 O O . ALA A 1 167 ? 12.553 11.597 -0.466 1.00 77.19 167 ALA A O 1
ATOM 1216 N N . VAL A 1 168 ? 11.095 10.300 -1.583 1.00 89.06 168 VAL A N 1
ATOM 1217 C CA . VAL A 1 168 ? 10.806 9.417 -0.437 1.00 89.06 168 VAL A CA 1
ATOM 1218 C C . VAL A 1 168 ? 11.492 8.065 -0.617 1.00 89.06 168 VAL A C 1
ATOM 1220 O O . VAL A 1 168 ? 11.295 7.435 -1.657 1.00 89.06 168 VAL A O 1
ATOM 1223 N N . PRO A 1 169 ? 12.282 7.584 0.360 1.00 91.25 169 PRO A N 1
ATOM 1224 C CA . PRO A 1 169 ? 12.919 6.279 0.263 1.00 91.25 169 PRO A CA 1
ATOM 1225 C C . PRO A 1 169 ? 11.875 5.160 0.278 1.00 91.25 169 PRO A C 1
ATOM 1227 O O . PRO A 1 169 ? 10.945 5.152 1.093 1.00 91.25 169 PRO A O 1
ATOM 1230 N N . ALA A 1 170 ? 12.059 4.192 -0.611 1.00 94.25 170 ALA A N 1
ATOM 1231 C CA . ALA A 1 170 ? 11.187 3.040 -0.743 1.00 94.25 170 ALA A CA 1
ATOM 1232 C C . ALA A 1 170 ? 11.966 1.753 -1.010 1.00 94.25 170 ALA A C 1
ATOM 1234 O O . ALA A 1 170 ? 13.121 1.762 -1.438 1.00 94.25 170 ALA A O 1
ATOM 1235 N N . LEU A 1 171 ? 11.296 0.641 -0.735 1.00 95.75 171 LEU A N 1
ATOM 1236 C CA . LEU A 1 171 ? 11.809 -0.714 -0.811 1.00 95.75 171 LEU A CA 1
ATOM 1237 C C . LEU A 1 171 ? 10.959 -1.529 -1.782 1.00 95.75 171 LEU A C 1
ATOM 1239 O O . LEU A 1 171 ? 9.733 -1.525 -1.676 1.00 95.75 171 LEU A O 1
ATOM 1243 N N . ALA A 1 172 ? 11.606 -2.259 -2.688 1.00 96.44 172 ALA A N 1
ATOM 1244 C CA . ALA A 1 172 ? 10.955 -3.203 -3.594 1.00 96.44 172 ALA A CA 1
ATOM 1245 C C . ALA A 1 172 ? 11.794 -4.477 -3.704 1.00 96.44 172 ALA A C 1
ATOM 1247 O O . ALA A 1 172 ? 12.955 -4.420 -4.096 1.00 96.44 172 ALA A O 1
ATOM 1248 N N . GLY A 1 173 ? 11.242 -5.629 -3.312 1.00 92.06 173 GLY A N 1
ATOM 1249 C CA . GLY A 1 173 ? 11.965 -6.910 -3.373 1.00 92.06 173 GLY A CA 1
ATOM 1250 C C . GLY A 1 173 ? 13.322 -6.916 -2.645 1.00 92.06 173 GLY A C 1
ATOM 1251 O O . GLY A 1 173 ? 14.236 -7.617 -3.064 1.00 92.06 173 GLY A O 1
ATOM 1252 N N . GLY A 1 174 ? 13.473 -6.107 -1.589 1.00 89.88 174 GLY A N 1
ATOM 1253 C CA . GLY A 1 174 ? 14.733 -5.939 -0.848 1.00 89.88 174 GLY A CA 1
ATOM 1254 C C . GLY A 1 174 ? 15.712 -4.917 -1.441 1.00 89.88 174 GLY A C 1
ATOM 1255 O O . GLY A 1 174 ? 16.791 -4.732 -0.887 1.00 89.88 174 GLY A O 1
ATOM 1256 N N . GLN A 1 175 ? 15.347 -4.249 -2.535 1.00 93.94 175 GLN A N 1
ATOM 1257 C CA . GLN A 1 175 ? 16.142 -3.206 -3.180 1.00 93.94 175 GLN A CA 1
ATOM 1258 C C . GLN A 1 175 ? 15.683 -1.823 -2.731 1.00 93.94 175 GLN A C 1
ATOM 1260 O O . GLN A 1 175 ? 14.483 -1.585 -2.580 1.00 93.94 175 GLN A O 1
ATOM 1265 N N . ASN A 1 176 ? 16.636 -0.910 -2.568 1.00 93.62 176 ASN A N 1
ATOM 1266 C CA . ASN A 1 176 ? 16.362 0.470 -2.188 1.00 93.62 176 ASN A CA 1
ATOM 1267 C C . ASN A 1 176 ? 16.178 1.331 -3.436 1.00 93.62 176 ASN A C 1
ATOM 1269 O O . ASN A 1 176 ? 16.965 1.247 -4.377 1.00 93.62 176 ASN A O 1
ATOM 1273 N N . GLY A 1 177 ? 15.174 2.195 -3.405 1.00 93.81 177 GLY A N 1
ATOM 1274 C CA . GLY A 1 177 ? 14.954 3.218 -4.413 1.00 93.81 177 GLY A CA 1
ATOM 1275 C C . GLY A 1 177 ? 14.289 4.446 -3.810 1.00 93.81 177 GLY A C 1
ATOM 1276 O O . GLY A 1 177 ? 14.109 4.564 -2.596 1.00 93.81 177 GLY A O 1
ATOM 1277 N N . VAL A 1 178 ? 13.920 5.372 -4.681 1.00 94.06 178 VAL A N 1
ATOM 1278 C CA . VAL A 1 178 ? 13.316 6.649 -4.319 1.00 94.06 178 VAL A CA 1
ATOM 1279 C C . VAL A 1 178 ? 12.034 6.846 -5.112 1.00 94.06 178 VAL A C 1
ATOM 1281 O O . VAL A 1 178 ? 12.022 6.722 -6.336 1.00 94.06 178 VAL A O 1
ATOM 1284 N N . LEU A 1 179 ? 10.953 7.172 -4.410 1.00 94.19 179 LEU A N 1
ATOM 1285 C CA . LEU A 1 179 ? 9.679 7.534 -5.008 1.00 94.19 179 LEU A CA 1
ATOM 1286 C C . LEU A 1 179 ? 9.740 8.961 -5.538 1.00 94.19 179 LEU A C 1
ATOM 1288 O O . LEU A 1 179 ? 10.013 9.903 -4.790 1.00 94.19 179 LEU A O 1
ATOM 1292 N N . VAL A 1 180 ? 9.450 9.107 -6.826 1.00 92.44 180 VAL A N 1
ATOM 1293 C CA . VAL A 1 180 ? 9.430 10.389 -7.531 1.00 92.44 180 VAL A CA 1
ATOM 1294 C C . VAL A 1 180 ? 8.178 10.493 -8.383 1.00 92.44 180 VAL A C 1
ATOM 1296 O O . VAL A 1 180 ? 7.746 9.521 -9.003 1.00 92.44 180 VAL A O 1
ATOM 1299 N N . TRP A 1 181 ? 7.577 11.676 -8.421 1.00 90.25 181 TRP A N 1
ATOM 1300 C CA . TRP A 1 181 ? 6.451 11.932 -9.302 1.00 90.25 181 TRP A CA 1
ATOM 1301 C C . TRP A 1 181 ? 6.947 12.429 -10.656 1.00 90.25 181 TRP A C 1
ATOM 1303 O O . TRP A 1 181 ? 7.643 13.440 -10.744 1.00 90.25 181 TRP A O 1
ATOM 1313 N N . HIS A 1 182 ? 6.582 11.730 -11.728 1.00 87.56 182 HIS A N 1
ATOM 1314 C CA . HIS A 1 182 ? 6.989 12.092 -13.079 1.00 87.56 182 HIS A CA 1
ATOM 1315 C C . HIS A 1 182 ? 5.929 11.686 -14.105 1.00 87.56 182 HIS A C 1
ATOM 1317 O O . HIS A 1 182 ? 5.406 10.572 -14.075 1.00 87.56 182 HIS A O 1
ATOM 1323 N N . GLY A 1 183 ? 5.599 12.597 -15.026 1.00 84.44 183 GLY A N 1
ATOM 1324 C CA . GLY A 1 183 ? 4.655 12.315 -16.114 1.00 84.44 183 GLY A CA 1
ATOM 1325 C C . GLY A 1 183 ? 3.240 11.952 -15.642 1.00 84.44 183 GLY A C 1
ATOM 1326 O O . GLY A 1 183 ? 2.583 11.132 -16.272 1.00 84.44 183 GLY A O 1
ATOM 1327 N N . GLY A 1 184 ? 2.783 12.517 -14.517 1.00 87.56 184 GLY A N 1
ATOM 1328 C CA . GLY A 1 184 ? 1.449 12.242 -13.961 1.00 87.56 184 GLY A CA 1
ATOM 1329 C C . GLY A 1 184 ? 1.321 10.893 -13.247 1.00 87.56 184 GLY A C 1
ATOM 1330 O O . GLY A 1 184 ? 0.207 10.440 -12.998 1.00 87.56 184 GLY A O 1
ATOM 1331 N N . ARG A 1 185 ? 2.446 10.246 -12.929 1.00 91.25 185 ARG A N 1
ATOM 1332 C CA . ARG A 1 185 ? 2.491 8.941 -12.273 1.00 91.25 185 ARG A CA 1
ATOM 1333 C C . ARG A 1 185 ? 3.612 8.900 -11.239 1.00 91.25 185 ARG A C 1
ATOM 1335 O O . ARG A 1 185 ? 4.609 9.611 -11.366 1.00 91.25 185 ARG A O 1
ATOM 1342 N N . LEU A 1 186 ? 3.465 8.047 -10.231 1.00 93.50 186 LEU A N 1
ATOM 1343 C CA . LEU A 1 186 ? 4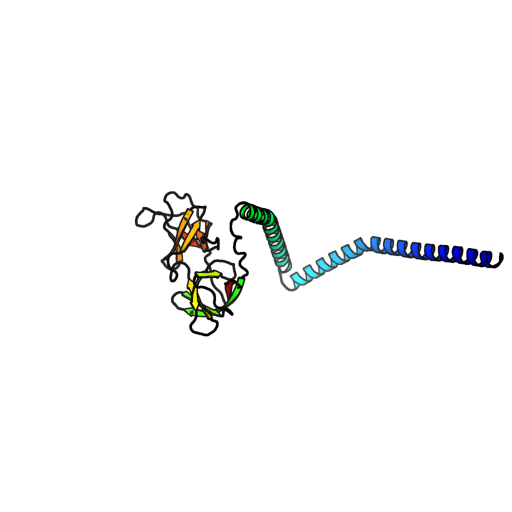.532 7.764 -9.277 1.00 93.50 186 LEU A CA 1
ATOM 1344 C C . LEU A 1 186 ? 5.502 6.733 -9.868 1.00 93.50 186 LEU A C 1
ATOM 1346 O O . LEU A 1 186 ? 5.076 5.739 -10.455 1.00 93.50 186 LEU A O 1
ATOM 1350 N N . TRP A 1 187 ? 6.796 6.964 -9.701 1.00 94.81 187 TRP A N 1
ATOM 1351 C CA . TRP A 1 187 ? 7.875 6.092 -10.154 1.00 94.81 187 TRP A CA 1
ATOM 1352 C C . TRP A 1 187 ? 8.763 5.705 -8.982 1.00 94.81 187 TRP A C 1
ATOM 1354 O O . TRP A 1 187 ? 8.992 6.514 -8.086 1.00 94.81 187 TRP A O 1
ATOM 1364 N N . LEU A 1 188 ? 9.310 4.494 -9.028 1.00 95.75 188 LEU A N 1
ATOM 1365 C CA . LEU A 1 188 ? 10.441 4.090 -8.206 1.00 95.75 188 LEU A CA 1
ATOM 1366 C C . LEU A 1 188 ? 11.714 4.243 -9.042 1.00 95.75 188 LEU A C 1
ATOM 1368 O O . LEU A 1 188 ? 11.885 3.548 -10.042 1.00 95.75 188 LEU A O 1
ATOM 1372 N N . ALA A 1 189 ? 12.576 5.177 -8.657 1.00 94.38 189 ALA A N 1
ATOM 1373 C CA . ALA A 1 189 ? 13.819 5.509 -9.345 1.00 94.38 189 ALA A CA 1
ATOM 1374 C C . ALA A 1 189 ? 15.047 5.211 -8.472 1.00 94.38 189 ALA A C 1
ATOM 1376 O O . ALA A 1 189 ? 14.924 4.939 -7.277 1.00 94.38 189 ALA A O 1
ATOM 1377 N N . GLY A 1 190 ? 16.241 5.280 -9.069 1.00 93.81 190 GLY A N 1
ATOM 1378 C CA . GLY A 1 190 ? 17.501 5.072 -8.351 1.00 93.81 190 GLY A CA 1
ATOM 1379 C C . GLY A 1 190 ? 17.726 3.624 -7.915 1.00 93.81 190 GLY A C 1
ATOM 1380 O O . GLY A 1 190 ? 18.464 3.392 -6.961 1.00 93.81 190 GLY A O 1
ATOM 1381 N N . LEU A 1 191 ? 17.080 2.659 -8.579 1.00 95.50 191 LEU A N 1
ATOM 1382 C CA . LEU A 1 191 ? 17.294 1.247 -8.290 1.00 95.50 191 LEU A CA 1
ATOM 1383 C C . LEU A 1 191 ? 18.684 0.818 -8.773 1.00 95.50 191 LEU A C 1
ATOM 1385 O O . LEU A 1 191 ? 19.115 1.261 -9.845 1.00 95.50 191 LEU A O 1
ATOM 1389 N N . PRO A 1 192 ? 19.356 -0.100 -8.056 1.00 93.62 192 PRO A N 1
ATOM 1390 C CA . PRO A 1 192 ? 20.552 -0.748 -8.570 1.00 93.62 192 PRO A CA 1
ATOM 1391 C C . PRO A 1 192 ? 20.268 -1.385 -9.930 1.00 93.62 192 PRO A C 1
ATOM 1393 O O . PRO A 1 192 ? 19.183 -1.936 -10.153 1.00 93.62 192 PRO A O 1
ATOM 1396 N N . ARG A 1 193 ? 21.246 -1.353 -10.837 1.00 91.81 193 ARG A N 1
ATOM 1397 C CA . ARG A 1 193 ? 21.133 -2.137 -12.070 1.00 91.81 193 ARG A CA 1
ATOM 1398 C C . ARG A 1 193 ? 21.016 -3.617 -11.780 1.00 91.81 193 ARG A C 1
ATOM 1400 O O . ARG A 1 193 ? 21.606 -4.105 -10.817 1.00 91.81 193 ARG A O 1
ATOM 1407 N N . HIS A 1 194 ? 20.372 -4.330 -12.699 1.00 88.12 194 HIS A N 1
ATOM 1408 C CA . HIS A 1 194 ? 20.254 -5.783 -12.644 1.00 88.12 194 HIS A CA 1
ATOM 1409 C C . HIS A 1 194 ? 19.607 -6.243 -11.329 1.00 88.12 194 HIS A C 1
ATOM 1411 O O . HIS A 1 194 ? 19.951 -7.286 -10.777 1.00 88.12 194 HIS A O 1
ATOM 1417 N N . ASN A 1 195 ? 18.660 -5.448 -10.820 1.00 90.50 195 ASN A N 1
ATOM 1418 C CA . ASN A 1 195 ? 17.933 -5.737 -9.583 1.00 90.50 195 ASN A CA 1
ATOM 1419 C C . ASN A 1 195 ? 17.022 -6.975 -9.691 1.00 90.50 195 ASN A C 1
ATOM 1421 O O . ASN A 1 195 ? 16.551 -7.465 -8.665 1.00 90.50 195 ASN A O 1
ATOM 1425 N N . ASN A 1 196 ? 16.796 -7.488 -10.909 1.00 92.25 196 ASN A N 1
ATOM 1426 C CA . ASN A 1 196 ? 15.951 -8.646 -11.215 1.00 92.25 196 ASN A CA 1
ATOM 1427 C C . ASN A 1 196 ? 14.517 -8.530 -10.669 1.00 92.25 196 ASN A C 1
ATOM 1429 O O . ASN A 1 196 ? 13.850 -9.544 -10.455 1.00 92.25 196 ASN A O 1
ATOM 1433 N N . LEU A 1 197 ? 14.029 -7.308 -10.434 1.00 96.12 197 LEU A N 1
ATOM 1434 C CA . LEU A 1 197 ? 12.655 -7.087 -10.008 1.00 96.12 197 LEU A CA 1
ATOM 1435 C C . LEU A 1 197 ? 11.709 -7.292 -11.190 1.00 96.12 197 LEU A C 1
ATOM 1437 O O . LEU A 1 197 ? 11.981 -6.898 -12.323 1.00 96.12 197 LEU A O 1
ATOM 1441 N N . ALA A 1 198 ? 10.564 -7.900 -10.906 1.00 96.44 198 ALA A N 1
ATOM 1442 C CA . ALA A 1 198 ? 9.520 -8.137 -11.890 1.00 96.44 198 ALA A CA 1
ATOM 1443 C C . ALA A 1 198 ? 8.374 -7.129 -11.741 1.00 96.44 198 ALA A C 1
ATOM 1445 O O . ALA A 1 198 ? 8.157 -6.551 -10.669 1.00 96.44 198 ALA A O 1
ATOM 1446 N N . ALA A 1 199 ? 7.583 -6.984 -12.804 1.00 97.25 199 ALA A N 1
ATOM 1447 C CA . ALA A 1 199 ? 6.270 -6.357 -12.711 1.00 97.25 199 ALA A CA 1
ATOM 1448 C C . ALA A 1 199 ? 5.431 -7.030 -11.604 1.00 97.25 199 ALA A C 1
ATOM 1450 O O . ALA A 1 199 ? 5.532 -8.235 -11.373 1.00 97.25 199 ALA A O 1
ATOM 1451 N N . GLY A 1 200 ? 4.612 -6.248 -10.907 1.00 97.00 200 GLY A N 1
ATOM 1452 C CA . GLY A 1 200 ? 3.807 -6.687 -9.769 1.00 97.00 200 GLY A CA 1
ATOM 1453 C C . GLY A 1 200 ? 4.552 -6.727 -8.433 1.00 97.00 200 GLY A C 1
ATOM 1454 O O . GLY A 1 200 ? 3.922 -6.974 -7.406 1.00 97.00 200 GLY A O 1
ATOM 1455 N N . THR A 1 201 ? 5.863 -6.458 -8.398 1.00 97.56 201 THR A N 1
ATOM 1456 C CA . THR A 1 201 ? 6.603 -6.392 -7.127 1.00 97.56 201 THR A CA 1
ATOM 1457 C C . THR A 1 201 ? 6.039 -5.280 -6.238 1.00 97.56 201 THR A C 1
ATOM 1459 O O . THR A 1 201 ? 5.879 -4.142 -6.683 1.00 97.56 201 THR A O 1
ATOM 1462 N N . LEU A 1 202 ? 5.752 -5.605 -4.974 1.00 96.69 202 LEU A N 1
ATOM 1463 C CA . LEU A 1 202 ? 5.265 -4.650 -3.980 1.00 96.69 202 LEU A CA 1
ATOM 1464 C C . LEU A 1 202 ? 6.333 -3.599 -3.663 1.00 96.69 202 LEU A C 1
ATOM 1466 O O . LEU A 1 202 ? 7.489 -3.946 -3.411 1.00 96.69 202 LEU A O 1
ATOM 1470 N N . VAL A 1 203 ? 5.918 -2.334 -3.621 1.00 96.94 203 VAL A N 1
ATOM 1471 C CA . VAL A 1 203 ? 6.759 -1.210 -3.209 1.00 96.94 203 VAL A CA 1
ATOM 1472 C C . VAL A 1 203 ? 6.230 -0.632 -1.906 1.00 96.94 203 VAL A C 1
ATOM 1474 O O . VAL A 1 203 ? 5.051 -0.280 -1.802 1.00 96.94 203 VAL A O 1
ATOM 1477 N N . THR A 1 204 ? 7.102 -0.513 -0.909 1.00 95.62 204 THR A N 1
ATOM 1478 C CA . THR A 1 204 ? 6.759 0.050 0.400 1.00 95.62 204 THR A CA 1
ATOM 1479 C C . THR A 1 204 ? 7.657 1.219 0.767 1.00 95.62 204 THR A C 1
ATOM 1481 O O . THR A 1 204 ? 8.811 1.262 0.354 1.00 95.62 204 THR A O 1
ATOM 1484 N N . THR A 1 205 ? 7.178 2.142 1.596 1.00 91.69 205 THR A N 1
ATOM 1485 C CA . THR A 1 205 ? 8.047 3.124 2.264 1.00 91.69 205 THR A CA 1
ATOM 1486 C C . THR A 1 205 ? 9.027 2.420 3.213 1.00 91.69 205 THR A C 1
ATOM 1488 O O . THR A 1 205 ? 8.865 1.233 3.516 1.00 91.69 205 THR A O 1
ATOM 1491 N N . ALA A 1 206 ? 10.032 3.141 3.721 1.00 83.50 206 ALA A N 1
ATOM 1492 C CA . ALA A 1 206 ? 10.947 2.617 4.744 1.00 83.50 206 ALA A CA 1
ATOM 1493 C C . ALA A 1 206 ? 10.212 2.109 6.005 1.00 83.50 206 ALA A C 1
ATOM 1495 O O . ALA A 1 206 ? 10.584 1.085 6.576 1.00 83.50 206 ALA A O 1
ATOM 1496 N N . ASP A 1 207 ? 9.099 2.753 6.369 1.00 81.00 207 ASP A N 1
ATOM 1497 C CA . ASP A 1 207 ? 8.234 2.344 7.486 1.00 81.00 207 ASP A CA 1
ATOM 1498 C C . ASP A 1 207 ? 7.291 1.180 7.130 1.00 81.00 207 ASP A C 1
ATOM 1500 O O . ASP A 1 207 ? 6.473 0.740 7.945 1.00 81.00 207 ASP A O 1
ATOM 1504 N N . GLY A 1 208 ? 7.413 0.649 5.910 1.00 88.25 208 GLY A N 1
ATOM 1505 C CA . GLY A 1 208 ? 6.660 -0.472 5.358 1.00 88.25 208 GLY A CA 1
ATOM 1506 C C . GLY A 1 208 ? 5.202 -0.167 5.037 1.00 88.25 208 GLY A C 1
ATOM 1507 O O . GLY A 1 208 ? 4.381 -1.080 5.065 1.00 88.25 208 GLY A O 1
ATOM 1508 N N . LEU A 1 209 ? 4.873 1.093 4.749 1.00 91.81 209 LEU A N 1
ATOM 1509 C CA . LEU A 1 209 ? 3.558 1.463 4.230 1.00 91.81 209 LEU A CA 1
ATOM 1510 C C . LEU A 1 209 ? 3.505 1.180 2.734 1.00 91.81 209 LEU A C 1
ATOM 1512 O O . LEU A 1 209 ? 4.485 1.395 2.024 1.00 91.81 209 LEU A O 1
ATOM 1516 N N . TRP A 1 210 ? 2.369 0.698 2.248 1.00 94.50 210 TRP A N 1
ATOM 1517 C CA . TRP A 1 210 ? 2.219 0.310 0.852 1.00 94.50 210 TRP A CA 1
ATOM 1518 C C . TRP A 1 210 ? 2.172 1.538 -0.065 1.00 94.50 210 TRP A C 1
ATOM 1520 O O . TRP A 1 210 ? 1.214 2.294 -0.013 1.00 94.50 210 TRP A O 1
ATOM 1530 N N . ALA A 1 211 ? 3.183 1.739 -0.911 1.00 94.38 211 ALA A N 1
ATOM 1531 C CA . ALA A 1 211 ? 3.243 2.873 -1.841 1.00 94.38 211 ALA A CA 1
ATOM 1532 C C . ALA A 1 211 ? 2.665 2.550 -3.233 1.00 94.38 211 ALA A C 1
ATOM 1534 O O . ALA A 1 211 ? 2.228 3.448 -3.951 1.00 94.38 211 ALA A O 1
ATOM 1535 N N . GLY A 1 212 ? 2.679 1.274 -3.621 1.00 95.81 212 GLY A N 1
ATOM 1536 C CA . GLY A 1 212 ? 2.121 0.778 -4.876 1.00 95.81 212 GLY A CA 1
ATOM 1537 C C . GLY A 1 212 ? 2.747 -0.552 -5.285 1.00 95.81 212 GLY A C 1
ATOM 1538 O O . GLY A 1 212 ? 3.358 -1.251 -4.472 1.00 95.81 212 GLY A O 1
ATOM 1539 N N . THR A 1 213 ? 2.601 -0.911 -6.553 1.00 97.50 213 THR A N 1
ATOM 1540 C CA . THR A 1 213 ? 3.247 -2.083 -7.164 1.00 97.50 213 THR A CA 1
ATOM 1541 C C . THR A 1 213 ? 3.962 -1.675 -8.445 1.00 97.50 213 THR A C 1
ATOM 1543 O O . THR A 1 213 ? 3.519 -0.759 -9.138 1.00 97.50 213 THR A O 1
ATOM 1546 N N . LEU A 1 214 ? 5.079 -2.326 -8.774 1.00 97.81 214 LEU A N 1
ATOM 1547 C CA . LEU A 1 214 ? 5.769 -2.081 -10.042 1.00 97.81 214 LEU A CA 1
ATOM 1548 C C . LEU A 1 214 ? 4.834 -2.425 -11.204 1.00 97.81 214 LEU A C 1
ATOM 1550 O O . LEU A 1 214 ? 4.341 -3.545 -11.291 1.00 97.81 214 LEU A O 1
ATOM 1554 N N . ALA A 1 215 ? 4.580 -1.483 -12.105 1.00 97.38 215 ALA A N 1
ATOM 1555 C CA . ALA A 1 215 ? 3.709 -1.737 -13.250 1.00 97.38 215 ALA A CA 1
ATOM 1556 C C . ALA A 1 215 ? 4.402 -2.561 -14.344 1.00 97.38 215 ALA A C 1
ATOM 1558 O O . ALA A 1 215 ? 3.744 -3.266 -15.103 1.00 97.38 215 ALA A O 1
ATOM 1559 N N . GLU A 1 216 ? 5.726 -2.479 -14.403 1.00 96.88 216 GLU A N 1
ATOM 1560 C CA . GLU A 1 216 ? 6.595 -3.175 -15.345 1.00 96.88 216 GLU A CA 1
ATOM 1561 C C . GLU A 1 216 ? 7.938 -3.494 -14.673 1.00 96.88 216 GLU A C 1
ATOM 1563 O O . GLU A 1 216 ? 8.220 -3.017 -13.570 1.00 96.88 216 GLU A O 1
ATOM 1568 N N . ALA A 1 217 ? 8.750 -4.336 -15.314 1.00 96.31 217 ALA A N 1
ATOM 1569 C CA . ALA A 1 217 ? 10.107 -4.597 -14.846 1.00 96.31 217 ALA A CA 1
ATOM 1570 C C . ALA A 1 217 ? 10.960 -3.317 -14.966 1.00 96.31 217 ALA A C 1
ATOM 1572 O O . ALA A 1 217 ? 10.812 -2.602 -15.962 1.00 96.31 217 ALA A O 1
ATOM 1573 N N . PRO A 1 218 ? 11.848 -3.019 -13.997 1.00 96.75 218 PRO A N 1
ATOM 1574 C CA . PRO A 1 218 ? 12.695 -1.838 -14.072 1.00 96.75 218 PRO A CA 1
ATOM 1575 C C . PRO A 1 218 ? 13.552 -1.799 -15.333 1.00 96.75 218 PRO A C 1
ATOM 1577 O O . PRO A 1 218 ? 14.110 -2.804 -15.771 1.00 96.75 218 PRO A O 1
ATOM 1580 N N . MET A 1 219 ? 13.642 -0.604 -15.910 1.00 94.88 219 MET A N 1
ATOM 1581 C CA . MET A 1 219 ? 14.451 -0.326 -17.088 1.00 94.88 219 MET A CA 1
ATOM 1582 C C . MET A 1 219 ? 15.521 0.715 -16.767 1.00 94.88 219 MET A C 1
ATOM 1584 O O . MET A 1 219 ? 15.295 1.562 -15.896 1.00 94.88 219 MET A O 1
ATOM 1588 N N . PRO A 1 220 ? 16.672 0.690 -17.464 1.00 95.00 220 PRO A N 1
ATOM 1589 C CA . PRO A 1 220 ? 17.704 1.703 -17.298 1.00 95.00 220 PRO A CA 1
ATOM 1590 C C . PRO A 1 220 ? 17.144 3.119 -17.461 1.00 95.00 220 PRO A C 1
ATOM 1592 O O . PRO A 1 220 ? 16.352 3.390 -18.365 1.00 95.00 220 PRO A O 1
ATOM 1595 N N . ASP A 1 221 ? 17.556 4.021 -16.575 1.00 91.12 221 ASP A N 1
ATOM 1596 C CA . ASP A 1 221 ? 17.243 5.442 -16.696 1.00 91.12 221 ASP A CA 1
ATOM 1597 C C . ASP A 1 221 ? 18.093 6.128 -17.784 1.00 91.12 221 ASP A C 1
ATOM 1599 O O . ASP A 1 221 ? 18.896 5.498 -18.471 1.00 91.12 221 ASP A O 1
ATOM 1603 N N . GLU A 1 222 ? 17.917 7.439 -17.956 1.00 89.62 222 GLU A N 1
ATOM 1604 C CA . GLU A 1 222 ? 18.631 8.237 -18.968 1.00 89.62 222 GLU A CA 1
ATOM 1605 C C . GLU A 1 222 ? 20.147 8.260 -18.773 1.00 89.62 222 GLU A C 1
ATOM 1607 O O . GLU A 1 222 ? 20.897 8.335 -19.743 1.00 89.62 222 GLU A O 1
ATOM 1612 N N . THR A 1 223 ? 20.608 8.178 -17.522 1.00 88.31 223 THR A N 1
ATOM 1613 C CA . THR A 1 223 ? 22.042 8.058 -17.234 1.00 88.31 223 THR A CA 1
ATOM 1614 C C . THR A 1 223 ? 22.559 6.682 -17.613 1.00 88.31 223 THR A C 1
ATOM 1616 O O . THR A 1 223 ? 23.766 6.492 -17.772 1.00 88.31 223 THR A O 1
ATOM 1619 N N . GLY A 1 224 ? 21.635 5.721 -17.710 1.00 88.25 224 GLY A N 1
ATOM 1620 C CA . GLY A 1 224 ? 21.907 4.314 -17.759 1.00 88.25 224 GLY A CA 1
ATOM 1621 C C . GLY A 1 224 ? 22.949 4.009 -16.712 1.00 88.25 224 GLY A C 1
ATOM 1622 O O . GLY A 1 224 ? 23.981 3.508 -17.116 1.00 88.25 224 GLY A O 1
ATOM 1623 N N . LEU A 1 225 ? 22.742 4.373 -15.444 1.00 90.56 225 LEU A N 1
ATOM 1624 C CA . LEU A 1 225 ? 23.515 3.938 -14.265 1.00 90.56 225 LEU A CA 1
ATOM 1625 C C . LEU A 1 225 ? 22.610 3.252 -13.248 1.00 90.56 225 LEU A C 1
ATOM 1627 O O . LEU A 1 225 ? 23.058 2.331 -12.571 1.00 90.56 225 LEU A O 1
ATOM 1631 N N . ASN A 1 226 ? 21.351 3.675 -13.193 1.00 94.50 226 ASN A N 1
ATOM 1632 C CA . ASN A 1 226 ? 20.318 3.101 -12.351 1.00 94.50 226 ASN A CA 1
ATOM 1633 C C . ASN A 1 226 ? 19.170 2.592 -13.216 1.00 94.50 226 ASN A C 1
ATOM 1635 O O . ASN A 1 226 ? 19.099 2.860 -14.418 1.00 94.50 226 ASN A O 1
ATOM 1639 N N . GLU A 1 227 ? 18.256 1.875 -12.583 1.00 95.81 227 GLU A N 1
ATOM 1640 C CA . GLU A 1 227 ? 16.987 1.490 -13.183 1.00 95.81 227 GLU A CA 1
ATOM 1641 C C . GLU A 1 227 ? 15.826 2.236 -12.513 1.00 95.81 227 GLU A C 1
ATOM 1643 O O . GLU A 1 227 ? 15.919 2.725 -11.379 1.00 95.81 227 GLU A O 1
ATOM 1648 N N . ARG A 1 228 ? 14.719 2.357 -13.243 1.00 96.00 228 ARG A N 1
ATOM 1649 C CA . ARG A 1 228 ? 13.471 2.954 -12.770 1.00 96.00 228 ARG A CA 1
ATOM 1650 C C . ARG A 1 228 ? 12.270 2.188 -13.306 1.00 96.00 228 ARG A C 1
ATOM 1652 O O . ARG A 1 228 ? 12.340 1.594 -14.379 1.00 96.00 228 ARG A O 1
ATOM 1659 N N . ALA A 1 229 ? 11.168 2.232 -12.570 1.00 96.75 229 ALA A N 1
ATOM 1660 C CA . ALA A 1 229 ? 9.899 1.641 -12.979 1.00 96.75 229 ALA A CA 1
ATOM 1661 C C . ALA A 1 229 ? 8.712 2.506 -12.522 1.00 96.75 229 ALA A C 1
ATOM 1663 O O . ALA A 1 229 ? 8.734 3.039 -11.407 1.00 96.75 229 ALA A O 1
ATOM 1664 N N . PRO A 1 230 ? 7.658 2.636 -13.340 1.00 96.88 230 PRO A N 1
ATOM 1665 C CA . PRO A 1 230 ? 6.419 3.276 -12.936 1.00 96.88 230 PRO A CA 1
ATOM 1666 C C . PRO A 1 230 ? 5.628 2.384 -11.976 1.00 96.88 230 PRO A C 1
ATOM 1668 O O . PRO A 1 230 ? 5.655 1.155 -12.069 1.00 96.88 230 PRO A O 1
ATOM 1671 N N . LEU A 1 231 ? 4.864 3.008 -11.082 1.00 96.75 231 LEU A N 1
ATOM 1672 C CA . LEU A 1 231 ? 4.008 2.316 -10.121 1.00 96.75 231 LEU A CA 1
ATOM 1673 C C . LEU A 1 231 ? 2.552 2.292 -10.566 1.00 96.75 231 LEU A C 1
ATOM 1675 O O . LEU A 1 231 ? 2.019 3.269 -11.085 1.00 96.75 231 LEU A O 1
ATOM 1679 N N . THR A 1 232 ? 1.880 1.171 -10.354 1.00 96.06 232 THR A N 1
ATOM 1680 C CA . THR A 1 232 ? 0.421 1.054 -10.408 1.00 96.06 232 THR A CA 1
ATOM 1681 C C . THR A 1 232 ? -0.133 0.831 -9.006 1.00 96.06 232 THR A C 1
ATOM 1683 O O . THR A 1 232 ? 0.627 0.600 -8.064 1.00 96.06 232 THR A O 1
ATOM 1686 N N . ASP A 1 233 ? -1.457 0.903 -8.879 1.00 94.62 233 ASP A N 1
ATOM 1687 C CA . ASP A 1 233 ? -2.155 0.690 -7.608 1.00 94.62 233 ASP A CA 1
ATOM 1688 C C . ASP A 1 233 ? -1.634 1.608 -6.487 1.00 94.62 233 ASP A C 1
ATOM 1690 O O . ASP A 1 233 ? -1.371 1.197 -5.360 1.00 94.62 233 ASP A O 1
ATOM 1694 N N . THR A 1 234 ? -1.399 2.871 -6.844 1.00 94.31 234 THR A N 1
ATOM 1695 C CA . THR A 1 234 ? -1.000 3.932 -5.917 1.00 94.31 234 THR A CA 1
ATOM 1696 C C . THR A 1 234 ? -2.231 4.526 -5.243 1.00 94.31 234 THR A C 1
ATOM 1698 O O . THR A 1 234 ? -3.344 4.409 -5.760 1.00 94.31 234 THR A O 1
ATOM 1701 N N . ALA A 1 235 ? -2.032 5.216 -4.123 1.00 93.56 235 ALA A N 1
ATOM 1702 C CA . ALA A 1 235 ? -3.137 5.756 -3.346 1.00 93.56 235 ALA A CA 1
ATOM 1703 C C . ALA A 1 235 ? -4.059 6.689 -4.148 1.00 93.56 235 ALA A C 1
ATOM 1705 O O . ALA A 1 235 ? -3.600 7.571 -4.882 1.00 93.56 235 ALA A O 1
ATOM 1706 N N . ALA A 1 236 ? -5.365 6.519 -3.950 1.00 91.38 236 ALA A N 1
ATOM 1707 C CA . ALA A 1 236 ? -6.411 7.302 -4.597 1.00 91.38 236 ALA A CA 1
ATOM 1708 C C . ALA A 1 236 ? -7.330 7.918 -3.526 1.00 91.38 236 ALA A C 1
ATOM 1710 O O . ALA A 1 236 ? -8.406 7.390 -3.244 1.00 91.38 236 ALA A O 1
ATOM 1711 N N . PRO A 1 237 ? -6.919 9.030 -2.889 1.00 89.50 237 PRO A N 1
ATOM 1712 C CA . PRO A 1 237 ? -7.635 9.595 -1.749 1.00 89.50 237 PRO A CA 1
ATOM 1713 C C . PRO A 1 237 ? -9.058 10.013 -2.133 1.00 89.50 237 PRO A C 1
ATOM 1715 O O . PRO A 1 237 ? -9.246 10.884 -2.989 1.00 89.50 237 PRO A O 1
ATOM 1718 N N . GLY A 1 238 ? -10.052 9.423 -1.465 1.00 89.62 238 GLY A N 1
ATOM 1719 C CA . GLY A 1 238 ? -11.482 9.708 -1.620 1.00 89.62 238 GLY A CA 1
ATOM 1720 C C . GLY A 1 238 ? -11.976 10.818 -0.685 1.00 89.62 238 GLY A C 1
ATOM 1721 O O . GLY A 1 238 ? -11.262 11.771 -0.398 1.00 89.62 238 GLY A O 1
ATOM 1722 N N . THR A 1 239 ? -13.211 10.730 -0.192 1.00 93.19 239 THR A N 1
ATOM 1723 C CA . THR A 1 239 ? -13.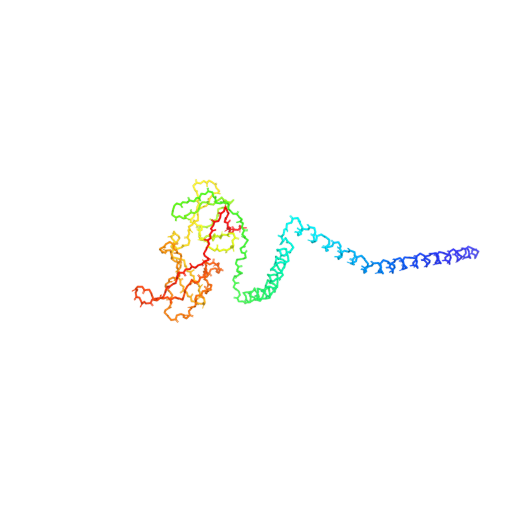772 11.733 0.741 1.00 93.19 239 THR A CA 1
ATOM 1724 C C . THR A 1 239 ? -13.038 11.780 2.086 1.00 93.19 239 THR A C 1
ATOM 1726 O O . THR A 1 239 ? -13.015 12.819 2.745 1.00 93.19 239 THR A O 1
ATOM 1729 N N . PHE A 1 240 ? -12.415 10.671 2.479 1.00 93.19 240 PHE A N 1
ATOM 1730 C CA . PHE A 1 240 ? -11.633 10.547 3.701 1.00 93.19 240 PHE A CA 1
ATOM 1731 C C . PHE A 1 240 ? -10.259 9.963 3.388 1.00 93.19 240 PHE A C 1
ATOM 1733 O O . PHE A 1 240 ? -10.116 9.139 2.483 1.00 93.19 240 PHE A O 1
ATOM 1740 N N . CYS A 1 241 ? -9.284 10.373 4.188 1.00 94.31 241 CYS A N 1
ATOM 1741 C CA . CYS A 1 241 ? -7.978 9.743 4.307 1.00 94.31 241 CYS A CA 1
ATOM 1742 C C . CYS A 1 241 ? -7.809 9.226 5.736 1.00 94.31 241 CYS A C 1
ATOM 1744 O O . CYS A 1 241 ? -8.588 9.565 6.626 1.00 94.31 241 CYS A O 1
ATOM 1746 N N . PHE A 1 242 ? -6.776 8.432 5.973 1.00 93.69 242 PHE A N 1
ATOM 1747 C CA . PHE A 1 242 ? -6.439 7.915 7.288 1.00 93.69 242 PHE A CA 1
ATOM 1748 C C . PHE A 1 242 ? -5.095 8.464 7.734 1.00 93.69 242 PHE A C 1
ATOM 1750 O O . PHE A 1 242 ? -4.120 8.461 6.985 1.00 93.69 242 PHE A O 1
ATOM 1757 N N . VAL A 1 243 ? -5.056 8.940 8.970 1.00 92.31 243 VAL A N 1
ATOM 1758 C CA . VAL A 1 243 ? -3.862 9.519 9.587 1.00 92.31 243 VAL A CA 1
ATOM 1759 C C . VAL A 1 243 ? -3.594 8.835 10.930 1.00 92.31 243 VAL A C 1
ATOM 1761 O O . VAL A 1 243 ? -4.533 8.283 11.512 1.00 92.31 243 VAL A O 1
ATOM 1764 N N . PRO A 1 244 ? -2.351 8.829 11.441 1.00 89.75 244 PRO A N 1
ATOM 1765 C CA . PRO A 1 244 ? -2.055 8.274 12.753 1.00 89.75 244 PRO A CA 1
ATOM 1766 C C . PRO A 1 244 ? -2.921 8.926 13.837 1.00 89.75 244 PRO A C 1
ATOM 1768 O O . PRO A 1 244 ? -3.016 10.151 13.915 1.00 89.75 244 PRO A O 1
ATOM 1771 N N . ALA A 1 245 ? -3.561 8.101 14.657 1.00 84.12 245 ALA A N 1
ATOM 1772 C CA . ALA A 1 245 ? -4.171 8.506 15.913 1.00 84.12 245 ALA A CA 1
ATOM 1773 C C . ALA A 1 245 ? -3.055 8.689 16.952 1.00 84.12 245 ALA A C 1
ATOM 1775 O O . ALA A 1 245 ? -2.098 7.909 16.962 1.00 84.12 245 ALA A O 1
ATOM 1776 N N . GLY A 1 246 ? -3.162 9.747 17.760 1.00 65.88 246 GLY A N 1
ATOM 1777 C CA . GLY A 1 246 ? -2.194 10.061 18.815 1.00 65.88 246 GLY A CA 1
ATOM 1778 C C . GLY A 1 246 ? -2.231 9.081 19.981 1.00 65.88 246 GLY A C 1
ATOM 1779 O O . GLY A 1 246 ? -3.238 8.344 20.123 1.00 65.88 246 GLY A O 1
#

Radius of gyration: 32.44 Å; Cα contacts (8 Å, |Δi|>4): 396; chains: 1; bounding box: 66×70×93 Å